Protein AF-A0A4V2ZFV1-F1 (afdb_monomer_lite)

Foldseek 3Di:
DPDVVVVVVCVVVVVVVVVVVVVVVVVVVVVVLVVLVVLVVVVVVDDPVPDDQVVVQVSVCVNLVDGDGSLRLVLLVPFPCSPLLSVLCSLQVQQWDQDPVVSAIAGPPVPNDVVVLVVLLVVLVVQLVVLQVQLCVLVVCVVVQCVPPNPVSVVVNVVRNVVSVVSSVVSVSVSVSSVSSVVRVVSVVVVCVVCVVPDDDDPPPDDDD

Sequence (209 aa):
MVNPFIKSLVAAIVPIFIGWVFQKSSKLHLTKEKDKLELLSSFLAWPFERRHNALIEETFKNYFGFRFKCSEILYILKLQNPMYVFSLLKSSHRYLSYSENVGKFELSKELIDKDKFRRLSKLNLLRYWISAFISLMPVMYSPKLIGEHGISAIVTILVWSVFGLWLAMSFLWENYKMEDAKKVIEQQEFLANKSGGHRSLNTNCSSHF

Secondary structure (DSSP, 8-state):
---HHHHHHHHHHHHHHHHHHHHHHHHHHHHHHHHHHHHHHHHHTS-GGGS-HHHHHHHHHHHHSS---HHHHHHHHTSS-HHHHHHHHHHHTTTEEEETTTTEEEE-GGG--HHHHHHHHHHHHHHHHH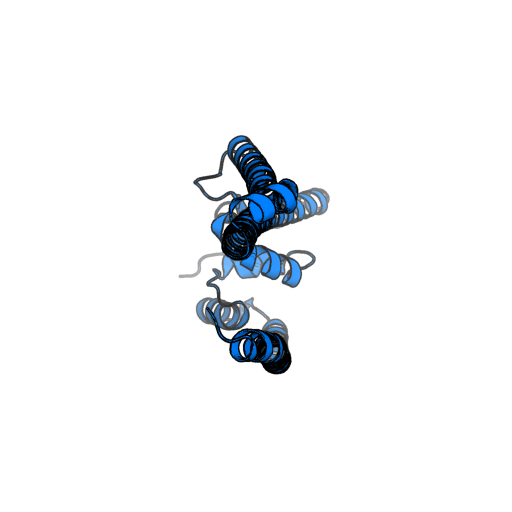HHHHHHHHHHTHHHHHHHHTHHHHHHHHHHHHHHHHHHHHHHHHHHHHHHHHHHHHHHHHHHHHHHTS-----------

Radius of gyration: 24.8 Å; chains: 1; bounding box: 58×34×71 Å

Structure (mmCIF, N/CA/C/O backbone):
data_AF-A0A4V2ZFV1-F1
#
_entry.id   AF-A0A4V2ZFV1-F1
#
loop_
_atom_site.group_PDB
_atom_site.id
_atom_site.type_symbol
_atom_site.label_atom_id
_atom_site.label_alt_id
_atom_site.label_comp_id
_atom_site.label_asym_id
_atom_site.label_entity_id
_atom_site.label_seq_id
_atom_site.pdbx_PDB_ins_code
_atom_site.Cartn_x
_atom_site.Cartn_y
_atom_site.Cartn_z
_atom_site.occupancy
_atom_site.B_iso_or_equiv
_atom_site.auth_seq_id
_atom_site.auth_comp_id
_atom_site.auth_asym_id
_atom_site.auth_atom_id
_atom_site.pdbx_PDB_model_num
ATOM 1 N N . MET A 1 1 ? 19.698 -12.161 -35.971 1.00 50.03 1 MET A N 1
ATOM 2 C CA . MET A 1 1 ? 18.724 -11.266 -36.635 1.00 50.03 1 MET A CA 1
ATOM 3 C C . MET A 1 1 ? 17.323 -11.692 -36.222 1.00 50.03 1 MET A C 1
ATOM 5 O O . MET A 1 1 ? 16.921 -12.793 -36.561 1.00 50.03 1 MET A O 1
ATOM 9 N N . VAL A 1 2 ? 16.611 -10.887 -35.430 1.00 48.84 2 VAL A N 1
ATOM 10 C CA . VAL A 1 2 ? 15.209 -11.181 -35.075 1.00 48.84 2 VAL A CA 1
ATOM 11 C C . VAL A 1 2 ? 14.324 -10.640 -36.191 1.00 48.84 2 VAL A C 1
ATOM 13 O O . VAL A 1 2 ? 14.426 -9.457 -36.519 1.00 48.84 2 VAL A O 1
ATOM 16 N N . ASN A 1 3 ? 13.501 -11.510 -36.777 1.00 69.62 3 ASN A N 1
ATOM 17 C CA . ASN A 1 3 ? 12.671 -11.211 -37.942 1.00 69.62 3 ASN A CA 1
ATOM 18 C C . ASN A 1 3 ? 11.811 -9.950 -37.694 1.00 69.62 3 ASN A C 1
ATOM 20 O O . ASN A 1 3 ? 11.133 -9.887 -36.662 1.00 69.62 3 ASN A O 1
ATOM 24 N N . PRO A 1 4 ? 11.796 -8.950 -38.599 1.00 71.69 4 PRO A N 1
ATOM 25 C CA . PRO A 1 4 ? 11.034 -7.706 -38.417 1.00 71.69 4 PRO A CA 1
ATOM 26 C C . PRO A 1 4 ? 9.531 -7.958 -38.230 1.00 71.69 4 PRO A C 1
ATOM 28 O O . PRO A 1 4 ? 8.858 -7.219 -37.514 1.00 71.69 4 PRO A O 1
ATOM 31 N N . PHE A 1 5 ? 9.037 -9.072 -38.774 1.00 69.12 5 PHE A N 1
ATOM 32 C CA . PHE A 1 5 ? 7.675 -9.558 -38.578 1.00 69.12 5 PHE A CA 1
ATOM 33 C C . PHE A 1 5 ? 7.334 -9.836 -37.107 1.00 69.12 5 PHE A C 1
ATOM 35 O O . PHE A 1 5 ? 6.264 -9.460 -36.643 1.00 69.12 5 PHE A O 1
ATOM 42 N N . ILE A 1 6 ? 8.261 -10.422 -36.339 1.00 70.38 6 ILE A N 1
ATOM 43 C CA . ILE A 1 6 ? 8.040 -10.752 -34.921 1.00 70.38 6 ILE A CA 1
ATOM 44 C C . ILE A 1 6 ? 7.930 -9.467 -34.090 1.00 70.38 6 ILE A C 1
ATOM 46 O O . ILE A 1 6 ? 7.101 -9.380 -33.190 1.00 70.38 6 ILE A O 1
ATOM 50 N N . LYS A 1 7 ? 8.707 -8.428 -34.429 1.00 61.12 7 LYS A N 1
ATOM 51 C CA . LYS A 1 7 ? 8.648 -7.125 -33.746 1.00 61.12 7 LYS A CA 1
ATOM 52 C C . LYS A 1 7 ? 7.311 -6.415 -33.974 1.00 61.12 7 LYS A C 1
ATOM 54 O O . LYS A 1 7 ? 6.745 -5.873 -33.031 1.00 61.12 7 LYS A O 1
ATOM 59 N N . SER A 1 8 ? 6.800 -6.452 -35.205 1.00 74.31 8 SER A N 1
ATOM 60 C CA . SER A 1 8 ? 5.503 -5.861 -35.554 1.00 74.31 8 SER A CA 1
ATOM 61 C C . SER A 1 8 ? 4.336 -6.625 -34.915 1.00 74.31 8 SER A C 1
ATOM 63 O O . SER A 1 8 ? 3.422 -6.011 -34.367 1.00 74.31 8 SER A O 1
ATOM 65 N N . LEU A 1 9 ? 4.415 -7.960 -34.878 1.00 73.25 9 LEU A N 1
ATOM 66 C CA . LEU A 1 9 ? 3.391 -8.809 -34.270 1.00 73.25 9 LEU A CA 1
ATOM 67 C C . LEU A 1 9 ? 3.302 -8.601 -32.747 1.00 73.25 9 LEU A C 1
ATOM 69 O O . LEU A 1 9 ? 2.211 -8.443 -32.205 1.00 73.25 9 LEU A O 1
ATOM 73 N N . VAL A 1 10 ? 4.445 -8.520 -32.056 1.00 69.56 10 VAL A N 1
ATOM 74 C CA . VAL A 1 10 ? 4.491 -8.245 -30.608 1.00 69.56 10 VAL A CA 1
ATOM 75 C C . VAL A 1 10 ? 3.967 -6.838 -30.292 1.00 69.56 10 VAL A C 1
ATOM 77 O O . VAL A 1 10 ? 3.208 -6.674 -29.338 1.00 69.56 10 VAL A O 1
ATOM 80 N N . ALA A 1 11 ? 4.296 -5.836 -31.115 1.00 72.25 11 ALA A N 1
ATOM 81 C CA . ALA A 1 11 ? 3.806 -4.467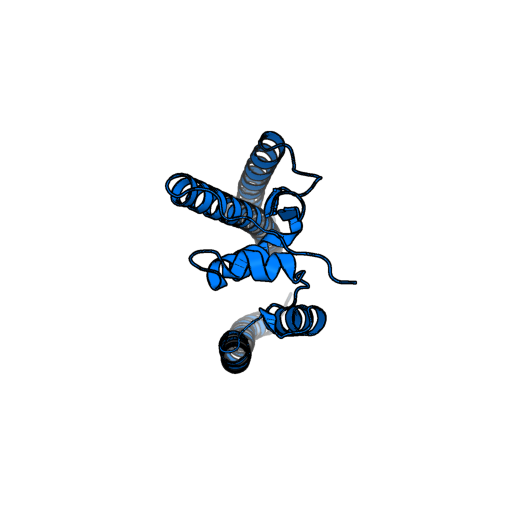 -30.940 1.00 72.25 11 ALA A CA 1
ATOM 82 C C . ALA A 1 11 ? 2.280 -4.338 -31.110 1.00 72.25 11 ALA A C 1
ATOM 84 O O . ALA A 1 11 ? 1.670 -3.494 -30.460 1.00 72.25 11 ALA A O 1
ATOM 85 N N . ALA A 1 12 ? 1.657 -5.182 -31.939 1.00 71.75 12 ALA A N 1
ATOM 86 C CA . ALA A 1 12 ? 0.209 -5.185 -32.142 1.00 71.75 12 ALA A CA 1
ATOM 87 C C . ALA A 1 12 ? -0.556 -5.995 -31.079 1.00 71.75 12 ALA A C 1
ATOM 89 O O . ALA A 1 12 ? -1.656 -5.613 -30.683 1.00 71.75 12 ALA A O 1
ATOM 90 N N . ILE A 1 13 ? 0.014 -7.101 -30.590 1.00 74.56 13 ILE A N 1
ATOM 91 C CA . ILE A 1 13 ? -0.682 -8.017 -29.671 1.00 74.56 13 ILE A CA 1
ATOM 92 C C . ILE A 1 13 ? -0.699 -7.485 -28.232 1.00 74.56 13 ILE A C 1
ATOM 94 O O . ILE A 1 13 ? -1.709 -7.620 -27.539 1.00 74.56 13 ILE A O 1
ATOM 98 N N . VAL A 1 14 ? 0.384 -6.849 -27.774 1.00 73.44 14 VAL A N 1
ATOM 99 C CA . VAL A 1 14 ? 0.510 -6.380 -26.382 1.00 73.44 14 VAL A CA 1
ATOM 100 C C . VAL A 1 14 ? -0.568 -5.347 -25.990 1.00 73.44 14 VAL A C 1
ATOM 102 O O . VAL A 1 14 ? -1.202 -5.547 -24.952 1.00 73.44 14 VAL A O 1
ATOM 105 N N . PRO A 1 15 ? -0.874 -4.300 -26.786 1.00 74.38 15 PRO A N 1
ATOM 106 C CA . PRO A 1 15 ? -1.922 -3.331 -26.448 1.00 74.38 15 PRO A CA 1
ATOM 107 C C . PRO A 1 15 ? -3.322 -3.953 -26.392 1.00 74.38 15 PRO A C 1
ATOM 109 O O . PRO A 1 15 ? -4.118 -3.609 -25.519 1.00 74.38 15 PRO A O 1
ATOM 112 N N . ILE A 1 16 ? -3.614 -4.896 -27.295 1.00 75.38 16 ILE A N 1
ATOM 113 C CA . ILE A 1 16 ? -4.911 -5.583 -27.368 1.00 75.38 16 ILE A CA 1
ATOM 114 C C . ILE A 1 16 ? -5.103 -6.471 -26.134 1.00 75.38 16 ILE A C 1
ATOM 116 O O . ILE A 1 16 ? -6.168 -6.454 -25.516 1.00 75.38 16 ILE A O 1
ATOM 120 N N . PHE A 1 17 ? -4.060 -7.201 -25.731 1.00 74.75 17 PHE A N 1
ATOM 121 C CA . PHE A 1 17 ? -4.112 -8.068 -24.557 1.00 74.75 17 PHE A CA 1
ATOM 122 C C . PHE A 1 17 ? -4.249 -7.262 -23.259 1.00 74.75 17 PHE A C 1
ATOM 124 O O . PHE A 1 17 ? -5.066 -7.602 -22.404 1.00 74.75 17 PHE A O 1
ATOM 131 N N . ILE A 1 18 ? -3.515 -6.149 -23.141 1.00 70.00 18 ILE A N 1
ATOM 132 C CA . ILE A 1 18 ? -3.643 -5.206 -22.023 1.00 70.00 18 ILE A CA 1
ATOM 133 C C . ILE A 1 18 ? -5.078 -4.662 -21.971 1.00 70.00 18 ILE A C 1
ATOM 135 O O . ILE A 1 18 ? -5.743 -4.799 -20.945 1.00 70.00 18 ILE A O 1
ATOM 139 N N . GLY A 1 19 ? -5.606 -4.132 -23.079 1.00 71.50 19 GLY A N 1
ATOM 140 C CA . GLY A 1 19 ? -6.972 -3.603 -23.141 1.00 71.50 19 GLY A CA 1
ATOM 141 C C . GLY A 1 19 ? -8.032 -4.628 -22.726 1.00 71.50 19 GLY A C 1
ATOM 142 O O . GLY A 1 19 ? -8.919 -4.317 -21.930 1.00 71.50 19 GLY A O 1
ATOM 143 N N . TRP A 1 20 ? -7.902 -5.876 -23.182 1.00 72.88 20 TRP A N 1
ATOM 144 C CA . TRP A 1 20 ? -8.850 -6.945 -22.865 1.00 72.88 20 TRP A CA 1
ATOM 145 C C . TRP A 1 20 ? -8.812 -7.363 -21.386 1.00 72.88 20 TRP A C 1
ATOM 147 O O . TRP A 1 20 ? -9.864 -7.533 -20.760 1.00 72.88 20 TRP A O 1
ATOM 157 N N . VAL A 1 21 ? -7.616 -7.461 -20.792 1.00 68.94 21 VAL A N 1
ATOM 158 C CA . VAL A 1 21 ? -7.443 -7.769 -19.362 1.00 68.94 21 VAL A CA 1
ATOM 159 C C . VAL A 1 21 ? -8.027 -6.655 -18.488 1.00 68.94 21 VAL A C 1
ATOM 161 O O . VAL A 1 21 ? -8.781 -6.941 -17.552 1.00 68.94 21 VAL A O 1
ATOM 164 N N . PHE A 1 22 ? -7.758 -5.388 -18.814 1.00 66.19 22 PHE A N 1
ATOM 165 C CA . PHE A 1 2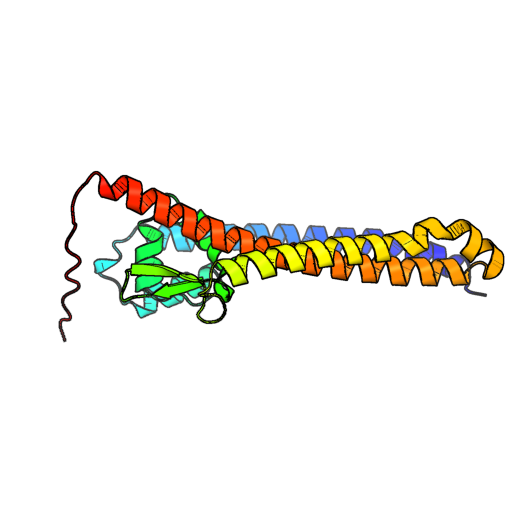2 ? -8.285 -4.247 -18.057 1.00 66.19 22 PHE A CA 1
ATOM 166 C C . PHE A 1 22 ? -9.814 -4.127 -18.163 1.00 66.19 22 PHE A C 1
ATOM 168 O O . PHE A 1 22 ? -10.486 -3.871 -17.161 1.00 66.19 22 PHE A O 1
ATOM 175 N N . GLN A 1 23 ? -10.389 -4.372 -19.343 1.00 67.12 23 GLN A N 1
ATOM 176 C CA . GLN A 1 23 ? -11.828 -4.222 -19.574 1.00 67.12 23 GLN A CA 1
ATOM 177 C C . GLN A 1 23 ? -12.665 -5.350 -18.949 1.00 67.12 23 GLN A C 1
ATOM 179 O O . GLN A 1 23 ? -13.778 -5.108 -18.477 1.00 67.12 23 GLN A O 1
ATOM 184 N N . LYS A 1 24 ? -12.146 -6.585 -18.915 1.00 61.22 24 LYS A N 1
ATOM 185 C CA . LYS A 1 24 ? -12.830 -7.721 -18.274 1.00 61.22 24 LYS A CA 1
ATOM 186 C C . LYS A 1 24 ? -12.741 -7.656 -16.747 1.00 61.22 24 LYS A C 1
ATOM 188 O O . LYS A 1 24 ? -13.709 -7.997 -16.068 1.00 61.22 24 LYS A O 1
ATOM 193 N N . SER A 1 25 ? -11.617 -7.177 -16.213 1.00 52.31 25 SER A N 1
ATOM 194 C CA . SER A 1 25 ? -11.417 -7.013 -14.769 1.00 52.31 25 SER A CA 1
ATOM 195 C C . SER A 1 25 ? -12.354 -5.955 -14.168 1.00 52.31 25 SER A C 1
ATOM 197 O O . SER A 1 25 ? -12.964 -6.189 -13.125 1.00 52.31 25 SER A O 1
ATOM 199 N N . SER A 1 26 ? -12.561 -4.825 -14.858 1.00 57.06 26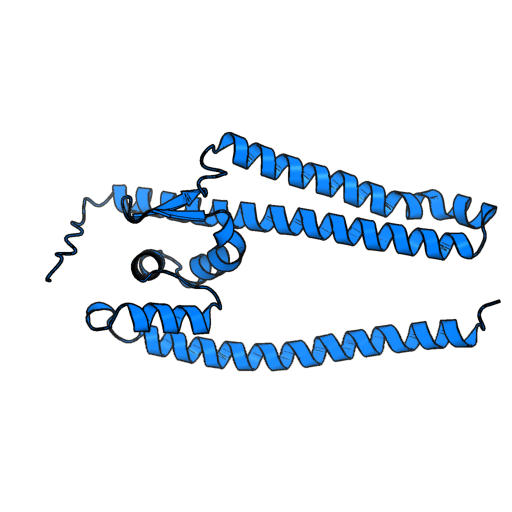 SER A N 1
ATOM 200 C CA . SER A 1 26 ? -13.365 -3.713 -14.328 1.00 57.06 26 SER A CA 1
ATOM 201 C C . SER A 1 26 ? -14.851 -4.051 -14.165 1.00 57.06 26 SER A C 1
ATOM 203 O O . SER A 1 26 ? -15.441 -3.748 -13.127 1.00 57.06 26 SER A O 1
ATOM 205 N N . LYS A 1 27 ? -15.460 -4.736 -15.144 1.00 56.91 27 LYS A N 1
ATOM 206 C CA . LYS A 1 27 ? -16.888 -5.101 -15.093 1.00 56.91 27 LYS A CA 1
ATOM 207 C C . LYS A 1 27 ? -17.198 -6.116 -13.992 1.00 56.91 27 LYS A C 1
ATOM 209 O O . LYS A 1 27 ? -18.195 -5.957 -13.299 1.00 56.91 27 LYS A O 1
ATOM 214 N N . LEU A 1 28 ? -16.334 -7.117 -13.801 1.00 59.16 28 LEU A N 1
ATOM 215 C CA . LEU A 1 28 ? -16.481 -8.127 -12.743 1.00 59.16 28 LEU A CA 1
ATOM 216 C C . LEU A 1 28 ? -16.271 -7.551 -11.335 1.00 59.16 28 LEU A C 1
ATOM 218 O O . LEU A 1 28 ? -16.875 -8.041 -10.380 1.00 59.16 28 LEU A O 1
ATOM 222 N N . HIS A 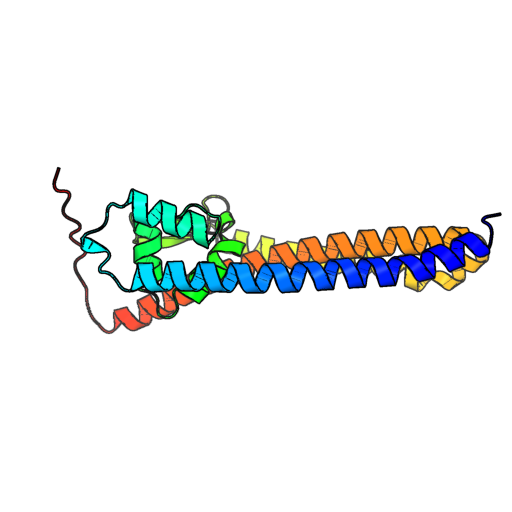1 29 ? -15.422 -6.529 -11.197 1.00 58.16 29 HIS A N 1
ATOM 223 C CA . HIS A 1 29 ? -15.190 -5.865 -9.915 1.00 58.16 29 HIS A CA 1
ATOM 224 C C . HIS A 1 29 ? -16.418 -5.061 -9.469 1.00 58.16 29 HIS A C 1
ATOM 226 O O . HIS A 1 29 ? -16.853 -5.195 -8.329 1.00 58.16 29 HIS A O 1
ATOM 232 N N . LEU A 1 30 ? -17.024 -4.302 -10.390 1.00 60.59 30 LEU A N 1
ATOM 233 C CA . LEU A 1 30 ? -18.175 -3.434 -10.118 1.00 60.59 30 LEU A CA 1
ATOM 234 C C . LEU A 1 30 ? -19.413 -4.191 -9.620 1.00 60.59 30 LEU A C 1
ATOM 236 O O . LEU A 1 30 ? -20.091 -3.710 -8.716 1.00 60.59 30 LEU A O 1
ATOM 240 N N . THR A 1 31 ? -19.724 -5.360 -10.186 1.00 62.97 31 THR A N 1
ATOM 241 C CA . THR A 1 31 ? -20.890 -6.151 -9.751 1.00 62.97 31 THR A CA 1
ATOM 242 C C . THR A 1 31 ? -20.666 -6.732 -8.357 1.00 62.97 31 THR A C 1
ATOM 244 O O . THR A 1 31 ? -21.504 -6.564 -7.479 1.00 62.97 31 THR A O 1
ATOM 247 N N . LYS A 1 32 ? -19.480 -7.306 -8.108 1.00 66.81 32 LYS A N 1
ATOM 248 C CA . LYS A 1 32 ? -19.124 -7.864 -6.794 1.00 66.81 32 LYS A CA 1
ATOM 249 C C . LYS A 1 32 ? -19.079 -6.813 -5.687 1.00 66.81 32 LYS A C 1
ATOM 251 O O . LYS A 1 32 ? -19.349 -7.141 -4.537 1.00 66.81 32 LYS A O 1
ATOM 256 N N . GLU A 1 33 ? -18.691 -5.579 -5.997 1.00 66.38 33 GLU A N 1
ATOM 257 C CA . GLU A 1 33 ? -18.660 -4.496 -5.010 1.00 66.38 33 GLU A CA 1
ATOM 258 C C . GLU A 1 33 ? -20.061 -4.042 -4.601 1.00 66.38 33 GLU A C 1
ATOM 260 O O . GLU A 1 33 ? -20.294 -3.792 -3.419 1.00 66.38 33 GLU A O 1
ATOM 265 N N . LYS A 1 34 ? -21.003 -3.992 -5.552 1.00 67.69 34 LYS A N 1
ATOM 266 C CA . LYS A 1 34 ? -22.402 -3.641 -5.277 1.00 67.69 34 LYS A CA 1
ATOM 267 C C . LYS A 1 34 ? -23.079 -4.670 -4.373 1.00 67.69 34 LYS A C 1
ATOM 269 O O . LYS A 1 34 ? -23.616 -4.280 -3.340 1.00 67.69 34 LYS A O 1
ATOM 274 N N . ASP A 1 35 ? -22.951 -5.957 -4.695 1.00 71.06 35 ASP A N 1
ATOM 275 C CA . ASP A 1 35 ? -23.547 -7.046 -3.903 1.00 71.06 35 ASP A CA 1
ATOM 276 C C . ASP A 1 35 ? -22.992 -7.070 -2.472 1.00 71.06 35 ASP A C 1
ATOM 278 O O . ASP A 1 35 ? -23.709 -7.270 -1.491 1.00 71.06 35 ASP A O 1
ATOM 282 N N . LYS A 1 36 ? -21.686 -6.811 -2.331 1.00 72.56 36 LYS A N 1
ATOM 283 C CA . LYS A 1 36 ? -21.047 -6.688 -1.021 1.00 72.56 36 LYS A CA 1
ATOM 284 C C . LYS A 1 36 ? -21.620 -5.517 -0.229 1.00 72.56 36 LYS A C 1
ATOM 286 O O . LYS A 1 36 ? -21.856 -5.665 0.970 1.00 72.56 36 LYS A O 1
ATOM 291 N N . LEU A 1 37 ? -21.792 -4.355 -0.861 1.00 73.81 37 LEU A N 1
ATOM 292 C CA . LEU A 1 37 ? -22.251 -3.132 -0.196 1.00 73.81 37 LEU A CA 1
ATOM 293 C C . LEU A 1 37 ? -23.687 -3.271 0.307 1.00 73.81 37 LEU A C 1
ATOM 295 O O . LEU A 1 37 ? -23.981 -2.819 1.410 1.00 73.81 37 LEU A O 1
ATOM 299 N N . GLU A 1 38 ? -24.541 -3.954 -0.450 1.00 74.94 38 GLU A N 1
ATOM 300 C CA . GLU A 1 38 ? -25.908 -4.290 -0.046 1.00 74.94 38 GLU A CA 1
ATOM 301 C C . GLU A 1 38 ? -25.946 -5.261 1.148 1.00 74.94 38 GLU A C 1
ATOM 303 O O . GLU A 1 38 ? -26.729 -5.093 2.086 1.00 74.94 38 GLU A O 1
ATOM 308 N N . LEU A 1 39 ? -25.035 -6.238 1.184 1.00 76.31 39 LEU A N 1
ATOM 309 C CA . LEU A 1 39 ? -24.891 -7.147 2.323 1.00 76.31 39 LEU A CA 1
ATOM 310 C C . LEU A 1 39 ? -24.424 -6.400 3.581 1.00 76.31 39 LEU A C 1
ATOM 312 O O . LEU A 1 39 ? -24.964 -6.602 4.665 1.00 76.31 39 LEU A O 1
ATOM 316 N N . LEU A 1 40 ? -23.456 -5.490 3.455 1.00 78.12 40 LEU A N 1
ATOM 317 C CA . LEU A 1 40 ? -22.978 -4.713 4.599 1.00 78.12 40 LEU A CA 1
ATOM 318 C C . LEU A 1 40 ? -24.012 -3.684 5.076 1.00 78.12 40 LEU A C 1
ATOM 320 O O . LEU A 1 40 ? -24.156 -3.493 6.281 1.00 78.12 40 LEU A O 1
ATOM 324 N N . SER A 1 41 ? -24.747 -3.036 4.169 1.00 75.94 41 SER A N 1
ATOM 325 C CA . SER A 1 41 ? -25.784 -2.064 4.534 1.00 75.94 41 SER A CA 1
ATOM 326 C C . SER A 1 41 ? -26.969 -2.734 5.232 1.00 75.94 41 SER A C 1
ATOM 328 O O . SER A 1 41 ? -27.400 -2.263 6.284 1.00 75.94 41 SER A O 1
ATOM 330 N N . SER A 1 42 ? -27.434 -3.877 4.721 1.00 76.75 42 SER A N 1
ATOM 331 C CA . SER A 1 42 ? -28.460 -4.696 5.380 1.00 76.75 42 SER A CA 1
ATOM 332 C C . SER A 1 42 ? -27.977 -5.241 6.726 1.00 76.75 42 SER A C 1
ATOM 334 O O . SER A 1 42 ? -28.742 -5.279 7.693 1.00 76.75 42 SER A O 1
ATOM 336 N N . PHE A 1 43 ? -26.689 -5.582 6.841 1.00 78.38 43 PHE A N 1
ATOM 337 C CA . PHE A 1 43 ? -26.087 -5.965 8.111 1.00 78.38 43 PHE A CA 1
ATOM 338 C C . PHE A 1 43 ? -26.073 -4.802 9.112 1.00 78.38 43 PHE A C 1
ATOM 340 O O . PHE A 1 43 ? -26.467 -4.995 10.258 1.00 78.38 43 PHE A O 1
ATOM 347 N N . LEU A 1 44 ? -25.668 -3.601 8.699 1.00 77.06 44 LEU A N 1
ATOM 348 C CA . LEU A 1 44 ? -25.600 -2.404 9.547 1.00 77.06 44 LEU A CA 1
ATOM 349 C C . LEU A 1 44 ? -26.978 -1.875 9.978 1.00 77.06 44 LEU A C 1
ATOM 351 O O . LEU A 1 44 ? -27.064 -1.189 10.993 1.00 77.06 44 LEU A O 1
ATOM 355 N N . ALA A 1 45 ? -28.046 -2.189 9.239 1.00 76.94 45 ALA A N 1
ATOM 356 C CA . ALA A 1 45 ? -29.405 -1.722 9.527 1.00 76.94 45 ALA A CA 1
ATOM 357 C C . ALA A 1 45 ? -30.023 -2.324 10.805 1.00 76.94 45 ALA A C 1
ATOM 359 O O . ALA A 1 45 ? -31.047 -1.842 11.286 1.00 76.94 45 ALA A O 1
ATOM 360 N N . TRP A 1 46 ? -29.430 -3.383 11.354 1.00 74.06 46 TRP A N 1
ATOM 361 C CA . TRP A 1 46 ? -29.919 -4.068 12.551 1.00 74.06 46 TRP A CA 1
ATOM 362 C C . TRP A 1 46 ? -29.010 -3.784 13.756 1.00 74.06 46 TRP A C 1
ATOM 364 O O . TRP A 1 46 ? -27.789 -3.719 13.600 1.00 74.06 46 TRP A O 1
ATOM 374 N N . PRO A 1 47 ? -29.569 -3.693 14.976 1.00 74.19 47 PRO A N 1
ATOM 375 C CA . PRO A 1 47 ? -28.797 -3.381 16.174 1.00 74.19 47 PRO A CA 1
ATOM 376 C C . PRO A 1 47 ? -27.750 -4.464 16.485 1.00 74.19 47 PRO A C 1
ATOM 378 O O . PRO A 1 47 ? -28.066 -5.650 16.611 1.00 74.19 47 PRO A O 1
ATOM 381 N N . PHE A 1 48 ? -26.495 -4.034 16.646 1.00 71.50 48 PHE A N 1
ATOM 382 C CA . PHE A 1 48 ? -25.334 -4.893 16.921 1.00 71.50 48 PHE A CA 1
ATOM 383 C C . PHE A 1 48 ? -25.380 -5.569 18.296 1.00 71.50 48 PHE A C 1
ATOM 385 O O . PHE A 1 48 ? -24.833 -6.653 18.463 1.00 71.50 48 PHE A O 1
ATOM 392 N N . GLU A 1 49 ? -26.073 -4.962 19.259 1.00 68.50 49 GLU A N 1
ATOM 393 C CA . GLU A 1 49 ? -26.149 -5.389 20.666 1.00 68.50 49 GLU A CA 1
ATOM 394 C C . GLU A 1 49 ? -26.774 -6.777 20.859 1.00 68.50 49 GLU A C 1
ATOM 396 O O . GLU A 1 49 ? -26.564 -7.417 21.883 1.00 68.50 49 GLU A O 1
ATOM 401 N N . ARG A 1 50 ? -27.537 -7.262 19.873 1.00 71.44 50 ARG A N 1
ATOM 402 C CA . ARG A 1 50 ? -28.216 -8.566 19.924 1.00 71.44 50 ARG A CA 1
ATOM 403 C C . ARG A 1 50 ? -27.505 -9.654 19.121 1.00 71.44 50 ARG A C 1
ATOM 405 O O . ARG A 1 50 ? -28.047 -10.746 18.967 1.00 71.44 50 ARG A O 1
ATOM 412 N N . ARG A 1 51 ? -26.334 -9.362 18.547 1.00 77.56 51 ARG A N 1
ATOM 413 C CA . ARG A 1 51 ? -25.639 -10.267 17.625 1.00 77.56 51 ARG A CA 1
ATOM 414 C C . ARG A 1 51 ? -24.430 -10.911 18.276 1.00 77.56 51 ARG A C 1
ATOM 416 O O . ARG A 1 51 ? -23.692 -10.285 19.024 1.00 77.56 51 ARG A O 1
ATOM 423 N N . HIS A 1 52 ? -24.206 -12.174 17.927 1.00 84.56 52 HIS A N 1
ATOM 424 C CA . HIS A 1 52 ? -23.032 -12.905 18.374 1.00 84.56 52 HIS A CA 1
ATOM 425 C C . HIS A 1 52 ? -21.762 -12.309 17.747 1.00 84.56 52 HIS A C 1
ATOM 427 O O . HIS A 1 52 ? -21.705 -12.122 16.528 1.00 84.56 52 HIS A O 1
ATOM 433 N N . ASN A 1 53 ? -20.730 -12.065 18.561 1.00 84.88 53 ASN A N 1
ATOM 434 C CA . ASN A 1 53 ? -19.472 -11.439 18.130 1.00 84.88 53 ASN A CA 1
ATOM 435 C C . ASN A 1 53 ? -18.856 -12.136 16.906 1.00 84.88 53 ASN A C 1
ATOM 437 O O . ASN A 1 53 ? -18.488 -11.472 15.942 1.00 84.88 53 ASN A O 1
ATOM 441 N N . ALA A 1 54 ? -18.837 -13.473 16.899 1.00 84.94 54 ALA A N 1
ATOM 442 C CA . ALA A 1 54 ? -18.293 -14.257 15.785 1.00 84.94 54 ALA A CA 1
ATOM 443 C C . ALA A 1 54 ? -18.976 -13.964 14.433 1.00 84.94 54 ALA A C 1
ATOM 445 O O . ALA A 1 54 ? -18.312 -13.931 13.401 1.00 84.94 54 ALA A O 1
ATOM 446 N N . LEU A 1 55 ? -20.287 -13.700 14.434 1.00 84.75 55 LEU A N 1
ATOM 447 C CA . LEU A 1 55 ? -21.056 -13.433 13.215 1.00 84.75 55 LEU A CA 1
ATOM 448 C C . LEU A 1 55 ? -20.727 -12.039 12.655 1.00 84.75 55 LEU A C 1
ATOM 450 O O . LEU A 1 55 ? -20.621 -11.857 11.440 1.00 84.75 55 LEU A O 1
ATOM 454 N N . ILE A 1 56 ? -20.498 -11.063 13.540 1.00 84.75 56 ILE A N 1
ATOM 455 C CA . ILE A 1 56 ? -20.018 -9.723 13.172 1.00 84.75 56 ILE A CA 1
ATOM 456 C C . ILE A 1 56 ? -18.630 -9.829 12.534 1.00 84.75 56 ILE A C 1
ATOM 458 O O . ILE A 1 56 ? -18.423 -9.331 11.428 1.00 84.75 56 ILE A O 1
ATOM 462 N N . GLU A 1 57 ? -17.700 -10.530 13.179 1.00 87.69 57 GLU A N 1
ATOM 463 C CA . GLU A 1 57 ? -16.339 -10.709 12.665 1.00 87.69 57 GLU A CA 1
ATOM 464 C C . GLU A 1 57 ? -16.320 -11.427 11.310 1.00 87.69 57 GLU A C 1
ATOM 466 O O . GLU A 1 57 ? -15.614 -11.005 10.393 1.00 87.69 57 GLU A O 1
ATOM 471 N N . GLU A 1 58 ? -17.129 -12.475 11.141 1.00 87.00 58 GLU A N 1
ATOM 472 C CA . GLU A 1 58 ? -17.214 -13.228 9.890 1.00 87.00 58 GLU A CA 1
ATOM 473 C C . GLU A 1 58 ? -17.813 -12.398 8.747 1.00 87.00 58 GLU A C 1
ATOM 475 O O . GLU A 1 58 ? -17.286 -12.404 7.632 1.00 87.00 58 GLU A O 1
ATOM 480 N N . THR A 1 59 ? -18.851 -11.607 9.027 1.00 85.06 59 THR A N 1
ATOM 481 C CA . THR A 1 59 ? -19.472 -10.732 8.022 1.00 85.06 59 THR A CA 1
ATOM 482 C C . THR A 1 59 ? -18.498 -9.655 7.548 1.00 85.06 59 THR A C 1
ATOM 484 O O . THR A 1 59 ? -18.312 -9.457 6.343 1.00 85.06 59 THR A O 1
ATOM 487 N N . PHE A 1 60 ? -17.801 -9.003 8.482 1.00 85.00 60 PHE A N 1
ATOM 488 C CA . PHE A 1 60 ? -16.789 -7.998 8.153 1.00 85.00 60 PHE A CA 1
ATOM 489 C C . PHE A 1 60 ? -15.579 -8.615 7.443 1.00 85.00 60 PHE A C 1
ATOM 491 O O . PHE A 1 60 ? -15.064 -8.027 6.489 1.00 85.00 60 PHE A O 1
ATOM 498 N N . LYS A 1 61 ? -15.171 -9.832 7.819 1.00 86.56 61 LYS A N 1
ATOM 499 C CA . LYS A 1 61 ? -14.130 -10.587 7.114 1.00 86.56 61 LYS A CA 1
ATOM 500 C C . LYS A 1 61 ? -14.523 -10.888 5.670 1.00 86.56 61 LYS A C 1
ATOM 502 O O . LYS A 1 61 ? -13.696 -10.710 4.778 1.00 86.56 61 LYS A O 1
ATOM 507 N N . ASN A 1 62 ? -15.763 -11.301 5.421 1.00 83.38 62 ASN A N 1
ATOM 508 C CA . ASN A 1 62 ? -16.250 -11.594 4.071 1.00 83.38 62 ASN A CA 1
ATOM 509 C C . ASN A 1 62 ? -16.314 -10.331 3.196 1.00 83.38 62 ASN A C 1
ATOM 511 O O . ASN A 1 62 ? -15.978 -10.375 2.007 1.00 83.38 62 ASN A O 1
ATOM 515 N N . TYR A 1 63 ? -16.677 -9.191 3.786 1.00 81.69 63 TYR A N 1
ATOM 516 C CA . TYR A 1 63 ? -16.732 -7.916 3.079 1.00 81.69 63 TYR A CA 1
ATOM 517 C C . TYR A 1 63 ? -15.334 -7.355 2.769 1.00 81.69 63 TYR A C 1
ATOM 519 O O . TYR A 1 63 ? -14.974 -7.177 1.599 1.00 81.69 63 TYR A O 1
ATOM 527 N N . PHE A 1 64 ? -14.524 -7.119 3.808 1.00 80.75 64 PHE A N 1
ATOM 528 C CA . PHE A 1 64 ? -13.230 -6.436 3.703 1.00 80.75 64 PHE A CA 1
ATOM 529 C C . PHE A 1 64 ? -12.079 -7.357 3.276 1.00 80.75 64 PHE A C 1
ATOM 531 O O . PHE A 1 64 ? -11.060 -6.872 2.778 1.00 80.75 64 PHE A O 1
ATOM 538 N N . GLY A 1 65 ? -12.237 -8.675 3.428 1.00 81.56 65 GLY A N 1
ATOM 539 C CA . GLY A 1 65 ? -11.203 -9.673 3.145 1.00 81.56 65 GLY A CA 1
ATOM 540 C C . GLY A 1 65 ? -10.126 -9.776 4.230 1.00 81.56 65 GLY A C 1
ATOM 541 O O . GLY A 1 65 ? -9.103 -10.419 4.006 1.00 81.56 65 GLY A O 1
ATOM 542 N N . PHE A 1 66 ? -10.333 -9.145 5.389 1.00 82.00 66 PHE A N 1
ATOM 543 C CA . PHE A 1 66 ? -9.396 -9.123 6.513 1.00 82.00 66 PHE A CA 1
ATOM 544 C C . PHE A 1 66 ? -10.128 -9.389 7.832 1.00 82.00 66 PHE A C 1
ATOM 546 O O . PHE A 1 66 ? -11.303 -9.058 7.965 1.00 82.00 66 PHE A O 1
ATOM 553 N N . ARG A 1 67 ? -9.450 -10.016 8.799 1.00 84.19 67 ARG A N 1
ATOM 554 C CA . ARG A 1 67 ? -10.038 -10.319 10.110 1.00 84.19 67 ARG A CA 1
ATOM 555 C C . ARG A 1 67 ? -9.948 -9.089 11.008 1.00 84.19 67 ARG A C 1
ATOM 557 O O . ARG A 1 67 ? -8.845 -8.653 11.310 1.00 84.19 67 ARG A O 1
ATOM 564 N N . PHE A 1 68 ? -11.095 -8.593 11.449 1.00 85.06 68 PHE A N 1
ATOM 565 C CA . PHE A 1 68 ? -11.198 -7.582 12.497 1.00 85.06 68 PHE A CA 1
ATOM 566 C C . PHE A 1 68 ? -11.836 -8.210 13.726 1.00 85.06 68 PHE A C 1
ATOM 568 O O . PHE A 1 68 ? -12.704 -9.073 13.585 1.00 85.06 68 PHE A O 1
ATOM 575 N N . LYS A 1 69 ? -11.430 -7.766 14.911 1.00 87.38 69 LYS A N 1
ATOM 576 C CA . LYS A 1 69 ? -12.109 -8.142 16.154 1.00 87.38 69 LYS A CA 1
ATOM 577 C C . LYS A 1 69 ? -13.420 -7.375 16.301 1.00 87.38 69 LYS A C 1
ATOM 579 O O . LYS A 1 69 ? -13.531 -6.236 15.850 1.00 87.38 69 LYS A O 1
ATOM 584 N N . CYS A 1 70 ? -14.394 -7.942 17.006 1.00 85.06 70 CYS A N 1
ATOM 585 C CA . CYS A 1 70 ? -15.665 -7.260 17.265 1.00 85.06 70 CYS A CA 1
ATOM 586 C C . CYS A 1 70 ? -15.463 -5.889 17.947 1.00 85.06 70 CYS A C 1
ATOM 588 O O . CYS A 1 70 ? -16.069 -4.897 17.547 1.00 85.06 70 CYS A O 1
ATOM 590 N N . SER A 1 71 ? -14.539 -5.799 18.909 1.00 84.88 71 SER A N 1
ATOM 591 C CA . SER A 1 71 ? -14.188 -4.547 19.595 1.00 84.88 71 SER A CA 1
ATOM 592 C C . SER A 1 71 ? -13.636 -3.472 18.646 1.00 84.88 71 SER A C 1
ATOM 594 O O . SER A 1 71 ? -14.026 -2.310 18.751 1.00 84.88 71 SER A O 1
ATOM 596 N N . GLU A 1 72 ? -12.793 -3.860 17.685 1.00 86.25 72 GLU A N 1
ATOM 597 C CA . GLU A 1 72 ? -12.268 -2.981 16.631 1.00 86.25 72 GLU A CA 1
ATOM 598 C C . GLU A 1 72 ? -13.385 -2.472 15.723 1.00 86.25 72 GLU A C 1
ATOM 600 O O . GLU A 1 72 ? -13.475 -1.275 15.456 1.00 86.25 72 GLU A O 1
ATOM 605 N N . ILE A 1 73 ? -14.261 -3.374 15.273 1.00 87.50 73 ILE A N 1
ATOM 606 C CA . ILE A 1 73 ? -15.386 -3.052 14.389 1.00 87.50 73 ILE A CA 1
ATOM 607 C C . ILE A 1 73 ? -16.309 -2.044 15.073 1.00 87.50 73 ILE A C 1
ATOM 609 O O . ILE A 1 73 ? -16.617 -1.001 14.499 1.00 87.50 73 ILE A O 1
ATOM 613 N N . LEU A 1 74 ? -16.710 -2.321 16.316 1.00 85.81 74 LEU A N 1
ATOM 614 C CA . LEU A 1 74 ? -17.576 -1.435 17.093 1.00 85.81 74 LEU A CA 1
ATOM 615 C C . LEU A 1 74 ? -16.932 -0.071 17.334 1.00 85.81 74 LEU A C 1
ATOM 617 O O . LEU A 1 74 ? -17.627 0.943 17.317 1.00 85.81 74 LEU A O 1
ATOM 621 N N . TYR A 1 75 ? -15.617 -0.027 17.547 1.00 85.00 75 TYR A N 1
ATOM 622 C CA . TYR A 1 75 ? -14.895 1.230 17.660 1.00 85.00 75 TYR A CA 1
ATOM 623 C C . TYR A 1 75 ? -14.916 2.017 16.343 1.00 85.00 75 TYR A C 1
ATOM 625 O O . TYR A 1 75 ? -15.275 3.192 16.343 1.00 85.00 75 TYR A O 1
ATOM 633 N N . ILE A 1 76 ? -14.600 1.376 15.213 1.00 86.75 76 ILE A N 1
ATOM 634 C CA . ILE A 1 76 ? -14.581 2.027 13.894 1.00 86.75 76 ILE A CA 1
ATOM 635 C C . ILE A 1 76 ? -15.964 2.573 13.532 1.00 86.75 76 ILE A C 1
ATOM 637 O O . ILE A 1 76 ? -16.066 3.689 13.029 1.00 86.75 76 ILE A O 1
ATOM 641 N N . LEU A 1 77 ? -17.029 1.823 13.828 1.00 85.00 77 LEU A N 1
ATOM 642 C CA . LEU A 1 77 ? -18.414 2.235 13.583 1.00 85.00 77 LEU A CA 1
ATOM 643 C C . LEU A 1 77 ? -18.825 3.495 14.358 1.00 85.00 77 LEU A C 1
ATOM 645 O O . LEU A 1 77 ? -19.744 4.187 13.928 1.00 85.00 77 LEU A O 1
ATOM 649 N N . LYS A 1 78 ? -18.140 3.822 15.460 1.00 82.12 78 LYS A N 1
ATOM 650 C CA . LYS A 1 78 ? -18.361 5.061 16.227 1.00 82.12 78 LYS A CA 1
ATOM 651 C C . LYS A 1 78 ? -17.641 6.276 15.633 1.00 82.12 78 LYS A C 1
ATOM 653 O O . LYS A 1 78 ? -17.884 7.398 16.075 1.00 82.12 78 LYS A O 1
ATOM 658 N N . LEU A 1 79 ? -16.739 6.083 14.670 1.00 81.19 79 LEU A N 1
ATOM 659 C CA . LEU A 1 79 ? -16.009 7.174 14.027 1.00 81.19 79 LEU A CA 1
ATOM 660 C C . LEU A 1 79 ? -16.907 7.898 13.013 1.00 81.19 79 LEU A C 1
ATOM 662 O O . LEU A 1 79 ? -17.848 7.330 12.469 1.00 81.19 79 LEU A O 1
ATOM 666 N N . GLN A 1 80 ? -16.588 9.161 12.714 1.00 76.75 80 GLN A N 1
ATOM 667 C CA . GLN A 1 80 ? -17.410 10.012 11.841 1.00 76.75 80 GLN A CA 1
ATOM 668 C C . GLN A 1 80 ? -17.565 9.469 10.408 1.00 76.75 80 GLN A C 1
ATOM 670 O O . GLN A 1 80 ? -18.558 9.760 9.746 1.00 76.75 80 GLN A O 1
ATOM 675 N N . ASN A 1 81 ? -16.592 8.695 9.918 1.00 81.06 81 ASN A N 1
ATOM 676 C CA . ASN A 1 81 ? -16.648 8.064 8.602 1.00 81.06 81 ASN A CA 1
ATOM 677 C C . ASN A 1 81 ? -16.089 6.630 8.670 1.00 81.06 81 ASN A C 1
ATOM 679 O O . ASN A 1 81 ? -14.916 6.406 8.355 1.00 81.06 81 ASN A O 1
ATOM 683 N N . PRO A 1 82 ? -16.904 5.649 9.100 1.00 82.38 82 PRO A N 1
ATOM 684 C CA . PRO A 1 82 ? -16.429 4.295 9.364 1.00 82.38 82 PRO A CA 1
ATOM 685 C C . PRO A 1 82 ? -15.930 3.610 8.092 1.00 82.38 82 PRO A C 1
ATOM 687 O O . PRO A 1 82 ? -14.902 2.942 8.112 1.00 82.38 82 PRO A O 1
ATOM 690 N N . MET A 1 83 ? -16.607 3.826 6.961 1.00 82.81 83 MET A N 1
ATOM 691 C CA . MET A 1 83 ? -16.227 3.240 5.672 1.00 82.81 83 MET A CA 1
ATOM 692 C C . MET A 1 83 ? -14.866 3.740 5.193 1.00 82.81 83 MET A C 1
ATOM 694 O O . MET A 1 83 ? -14.045 2.947 4.730 1.00 82.81 83 MET A O 1
ATOM 698 N N . TYR A 1 84 ? -14.595 5.036 5.357 1.00 82.75 84 TYR A N 1
ATOM 699 C CA . TYR A 1 84 ? -13.280 5.594 5.065 1.00 82.75 84 TYR A CA 1
ATOM 700 C C . TYR A 1 84 ? -12.200 4.976 5.962 1.00 82.75 84 TYR A C 1
ATOM 702 O O . TYR A 1 84 ? -11.168 4.535 5.461 1.00 82.75 84 TYR A O 1
ATOM 710 N N . VAL A 1 85 ? -12.458 4.836 7.263 1.00 84.56 85 VAL A N 1
ATOM 711 C CA . VAL A 1 85 ? -11.496 4.232 8.197 1.00 84.56 85 VAL A CA 1
ATOM 712 C C . VAL A 1 85 ? -11.247 2.756 7.881 1.00 84.56 85 VAL A C 1
ATOM 714 O O . VAL A 1 85 ? -10.095 2.330 7.862 1.00 84.56 85 VAL A O 1
ATOM 717 N N . PHE A 1 86 ? -12.282 1.978 7.551 1.00 85.25 86 PHE A N 1
ATOM 718 C CA . PHE A 1 86 ? -12.100 0.598 7.096 1.00 85.25 86 PHE A CA 1
ATOM 719 C C . PHE A 1 86 ? -11.266 0.519 5.810 1.00 85.25 86 PHE A C 1
ATOM 721 O O . PHE A 1 86 ? -10.438 -0.386 5.669 1.00 85.25 86 PHE A O 1
ATOM 728 N N . SER A 1 87 ? -11.446 1.466 4.882 1.00 83.94 87 SER A N 1
ATOM 729 C CA . SER A 1 87 ? -10.646 1.524 3.654 1.00 83.94 87 SER A CA 1
ATOM 730 C C . SER A 1 87 ? -9.166 1.799 3.941 1.00 83.94 87 SER A C 1
ATOM 732 O O . SER A 1 87 ? -8.309 1.100 3.399 1.00 83.94 87 SER A O 1
ATOM 734 N N . LEU A 1 88 ? -8.868 2.718 4.868 1.00 84.94 88 LEU A N 1
ATOM 735 C CA . LEU A 1 88 ? -7.504 3.006 5.310 1.00 84.94 88 LEU A CA 1
ATOM 736 C C . LEU A 1 88 ? -6.898 1.829 6.077 1.00 84.94 88 LEU A C 1
ATOM 738 O O . LEU A 1 88 ? -5.736 1.489 5.878 1.00 84.94 88 LEU A O 1
ATOM 742 N N . LEU A 1 89 ? -7.661 1.162 6.942 1.00 85.56 89 LEU A N 1
ATOM 743 C CA . LEU A 1 89 ? -7.175 0.005 7.700 1.00 85.56 89 LEU A CA 1
ATOM 744 C C . LEU A 1 89 ? -6.805 -1.162 6.788 1.00 85.56 89 LEU A C 1
ATOM 746 O O . LEU A 1 89 ? -5.828 -1.858 7.051 1.00 85.56 89 LEU A O 1
ATOM 750 N N . LYS A 1 90 ? -7.514 -1.356 5.673 1.00 83.56 90 LYS A N 1
ATOM 751 C CA . LYS A 1 90 ? -7.171 -2.399 4.700 1.00 83.56 90 LYS A CA 1
ATOM 752 C C . LYS A 1 90 ? -5.732 -2.251 4.186 1.00 83.56 90 LYS A C 1
ATOM 754 O O . LYS A 1 90 ? -5.011 -3.251 4.115 1.00 83.56 90 LYS A O 1
ATOM 759 N N . SER A 1 91 ? -5.299 -1.029 3.866 1.00 81.88 91 SER A N 1
ATOM 760 C CA . SER A 1 91 ? -3.933 -0.738 3.406 1.00 81.88 91 SER A CA 1
ATOM 761 C C . SER A 1 91 ? -2.922 -0.658 4.557 1.00 81.88 91 SER A C 1
ATOM 763 O O . SER A 1 91 ? -1.779 -1.092 4.393 1.00 81.88 91 SER A O 1
ATOM 765 N N . SER A 1 92 ? -3.341 -0.169 5.727 1.00 84.25 92 SER A N 1
ATOM 766 C CA . SER A 1 92 ? -2.454 0.188 6.843 1.00 84.25 92 SER A CA 1
ATOM 767 C C . SER A 1 92 ? -2.414 -0.796 8.021 1.00 84.25 92 SER A C 1
ATOM 769 O O . SER A 1 92 ? -1.624 -0.584 8.936 1.00 84.25 92 SER A O 1
ATOM 771 N N . HIS A 1 93 ? -3.169 -1.903 8.011 1.00 83.12 93 HIS A N 1
ATOM 772 C CA . HIS A 1 93 ? -3.254 -2.842 9.149 1.00 83.12 93 HIS A CA 1
ATOM 773 C C . HIS A 1 93 ? -1.902 -3.386 9.642 1.00 83.12 93 HIS A C 1
ATOM 775 O O . HIS A 1 93 ? -1.778 -3.756 10.799 1.00 83.12 93 HIS A O 1
ATOM 781 N N . ARG A 1 94 ? -0.870 -3.455 8.789 1.00 81.75 94 ARG A N 1
ATOM 782 C CA . ARG A 1 94 ? 0.477 -3.893 9.214 1.00 81.75 94 ARG A CA 1
ATOM 783 C C . ARG A 1 94 ? 1.168 -2.879 10.126 1.00 81.75 94 ARG A C 1
ATOM 785 O O . ARG A 1 94 ? 2.0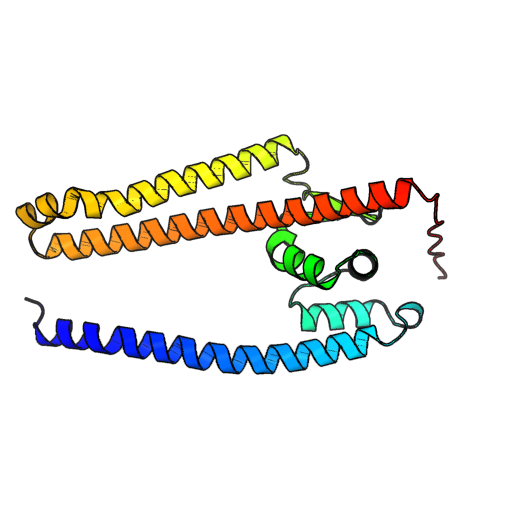60 -3.235 10.888 1.00 81.75 94 ARG A O 1
ATOM 792 N N . TYR A 1 95 ? 0.768 -1.619 10.012 1.00 83.69 95 TYR A N 1
ATOM 793 C CA . TYR A 1 95 ? 1.338 -0.478 10.713 1.00 83.69 95 TYR A CA 1
ATOM 794 C C . TYR A 1 95 ? 0.549 -0.102 11.965 1.00 83.69 95 TYR A C 1
ATOM 796 O O . TYR A 1 95 ? 1.087 0.595 12.824 1.00 83.69 95 TYR A O 1
ATOM 804 N N . LEU A 1 96 ? -0.690 -0.580 12.083 1.00 85.56 96 LEU A N 1
ATOM 805 C CA . LEU A 1 96 ? -1.604 -0.261 13.169 1.00 85.56 96 LEU A CA 1
ATOM 806 C C . LEU A 1 96 ? -1.949 -1.510 13.980 1.00 85.56 96 LEU A C 1
ATOM 808 O O . LEU A 1 96 ? -2.216 -2.571 13.429 1.00 85.56 96 LEU A O 1
ATOM 812 N N . SER A 1 97 ? -1.991 -1.361 15.297 1.00 85.56 97 SER A N 1
ATOM 813 C CA . SER A 1 97 ? -2.507 -2.356 16.229 1.00 85.56 97 SER A CA 1
ATOM 814 C C . SER A 1 97 ? -3.618 -1.717 17.046 1.00 85.56 97 SER A C 1
ATOM 816 O O . SER A 1 97 ? -3.444 -0.628 17.588 1.00 85.56 97 SER A O 1
ATOM 818 N N . TYR A 1 98 ? -4.760 -2.384 17.166 1.00 84.69 98 TYR A N 1
ATOM 819 C CA . TYR A 1 98 ? -5.791 -1.944 18.097 1.00 84.69 98 TYR A CA 1
ATOM 820 C C . TYR A 1 98 ? -5.435 -2.370 19.521 1.00 84.69 98 TYR A C 1
ATOM 822 O O . TYR A 1 98 ? -5.068 -3.523 19.761 1.00 84.69 98 TYR A O 1
ATOM 830 N N . SER A 1 99 ? -5.541 -1.438 20.463 1.00 83.38 99 SER A N 1
ATOM 831 C CA . SER A 1 99 ? -5.348 -1.693 21.886 1.00 83.38 99 SER A CA 1
ATOM 832 C C . SER A 1 99 ? -6.706 -1.699 22.579 1.00 83.38 99 SER A C 1
ATOM 834 O O . SER A 1 99 ? -7.318 -0.647 22.759 1.00 83.38 99 SER A O 1
ATOM 836 N N . GLU A 1 100 ? -7.181 -2.882 22.980 1.00 79.38 100 GLU A N 1
ATOM 837 C CA . GLU A 1 100 ? -8.460 -3.039 23.695 1.00 79.38 100 GLU A CA 1
ATOM 838 C C . GLU A 1 100 ? -8.467 -2.282 25.030 1.00 79.38 100 GLU A C 1
ATOM 840 O O . GLU A 1 100 ? -9.479 -1.692 25.390 1.00 79.38 100 GLU A O 1
ATOM 845 N N . ASN A 1 101 ? -7.316 -2.215 25.709 1.00 78.25 101 ASN A N 1
ATOM 846 C CA . ASN A 1 101 ? -7.162 -1.532 26.997 1.00 78.25 101 ASN A CA 1
ATOM 847 C C . ASN A 1 101 ? -7.400 -0.021 26.905 1.00 78.25 101 ASN A C 1
ATOM 849 O O . ASN A 1 101 ? -7.867 0.594 27.858 1.00 78.25 101 ASN A O 1
ATOM 853 N N . VAL A 1 102 ? -7.027 0.584 25.775 1.00 75.50 102 VAL A N 1
ATOM 854 C CA . VAL A 1 102 ? -7.098 2.039 25.578 1.00 75.50 102 VAL A CA 1
ATOM 855 C C . VAL A 1 102 ? -8.259 2.422 24.654 1.00 75.50 102 VAL A C 1
ATOM 857 O O . VAL A 1 102 ? -8.632 3.589 24.582 1.00 75.50 102 VAL A O 1
ATOM 860 N N . GLY A 1 103 ? -8.845 1.451 23.947 1.00 80.31 103 GLY A N 1
ATOM 861 C CA . GLY A 1 103 ? -9.937 1.674 23.005 1.00 80.31 103 GLY A CA 1
ATOM 862 C C . GLY A 1 103 ? -9.529 2.555 21.824 1.00 80.31 103 GLY A C 1
ATOM 863 O O . GLY A 1 103 ? -10.291 3.432 21.428 1.00 80.31 103 GLY A O 1
ATOM 864 N N . LYS A 1 104 ? -8.311 2.380 21.292 1.00 83.81 104 LYS A N 1
ATOM 865 C CA . LYS A 1 104 ? -7.791 3.156 20.151 1.00 83.81 104 LYS A CA 1
ATOM 866 C C . LYS A 1 104 ? -6.809 2.350 19.299 1.00 83.81 104 LYS A C 1
ATOM 868 O O . LYS A 1 104 ? -6.332 1.291 19.708 1.00 83.81 104 LYS A O 1
ATOM 873 N N . PHE A 1 105 ? -6.501 2.877 18.115 1.00 84.19 105 PHE A N 1
ATOM 874 C CA . PHE A 1 105 ? -5.451 2.347 17.249 1.00 84.19 105 PHE A CA 1
ATOM 875 C C . PHE A 1 105 ? -4.132 2.990 17.665 1.00 84.19 105 PHE A C 1
ATOM 877 O O . PHE A 1 105 ? -4.049 4.187 17.930 1.00 84.19 105 PHE A O 1
ATOM 884 N N . GLU A 1 106 ? -3.099 2.170 17.740 1.00 84.44 106 GLU A N 1
ATOM 885 C CA . GLU A 1 106 ? -1.737 2.573 18.047 1.00 84.44 106 GLU A CA 1
ATOM 886 C C . GLU A 1 106 ? -0.819 2.071 16.935 1.00 84.44 106 GLU A C 1
ATOM 888 O O . GLU A 1 106 ? -1.169 1.159 16.181 1.00 84.44 106 GLU A O 1
ATOM 893 N N . LEU A 1 107 ? 0.368 2.663 16.813 1.00 82.31 107 LEU A N 1
ATOM 894 C CA . LEU A 1 107 ? 1.383 2.105 15.926 1.00 82.31 107 LEU A CA 1
ATOM 895 C C . LEU A 1 107 ? 1.754 0.698 16.411 1.00 82.31 107 LEU A C 1
ATOM 897 O O . LEU A 1 107 ? 1.842 0.445 17.614 1.00 82.31 107 LEU A O 1
ATOM 901 N N . SER A 1 108 ? 1.967 -0.217 15.465 1.00 80.00 108 SER A N 1
ATOM 902 C CA . SER A 1 108 ? 2.397 -1.588 15.759 1.00 80.00 108 SER A CA 1
ATOM 903 C C . SER A 1 108 ? 3.627 -1.599 16.674 1.00 80.00 108 SER A C 1
ATOM 905 O O . SER A 1 108 ? 4.439 -0.673 16.639 1.00 80.00 108 SER A O 1
ATOM 907 N N . LYS A 1 109 ? 3.805 -2.666 17.467 1.00 70.88 109 LYS A N 1
ATOM 908 C CA . LYS A 1 109 ? 4.877 -2.774 18.475 1.00 70.88 109 LYS A CA 1
ATOM 909 C C . LYS A 1 109 ? 6.280 -2.484 17.920 1.00 70.88 109 LYS A C 1
ATOM 911 O O . LYS A 1 109 ? 7.125 -1.925 18.609 1.00 70.88 109 LYS A O 1
ATOM 916 N N . GLU A 1 110 ? 6.515 -2.805 16.651 1.00 68.19 110 GLU A N 1
ATOM 917 C CA . GLU A 1 110 ? 7.787 -2.565 15.954 1.00 68.19 110 GLU A CA 1
ATOM 918 C C . GLU A 1 110 ? 8.066 -1.077 15.649 1.00 68.19 110 GLU A C 1
ATOM 920 O O . GLU A 1 110 ? 9.212 -0.690 15.373 1.00 68.19 110 GLU A O 1
ATOM 925 N N . LEU A 1 111 ? 7.019 -0.251 15.705 1.00 70.00 111 LEU A N 1
ATOM 926 C CA . LEU A 1 111 ? 6.943 1.149 15.283 1.00 70.00 111 LEU A CA 1
ATOM 927 C C . LEU A 1 111 ? 6.358 2.068 16.367 1.00 70.00 111 LEU A C 1
ATOM 929 O O . LEU A 1 111 ? 5.975 3.190 16.052 1.00 70.00 111 LEU A O 1
ATOM 933 N N . ILE A 1 112 ? 6.315 1.618 17.628 1.00 71.12 112 ILE A N 1
ATOM 934 C CA . ILE A 1 112 ? 5.829 2.413 18.775 1.00 71.12 112 ILE A CA 1
ATOM 935 C C . ILE A 1 112 ? 6.514 3.783 18.821 1.00 71.12 112 ILE A C 1
ATOM 937 O O . ILE A 1 112 ? 5.888 4.795 19.136 1.00 71.12 112 ILE A O 1
ATOM 941 N N . ASP A 1 113 ? 7.801 3.816 18.479 1.00 77.12 113 ASP A N 1
ATOM 942 C CA . ASP A 1 113 ? 8.562 5.049 18.406 1.00 77.12 113 ASP A CA 1
ATOM 943 C C . ASP A 1 113 ? 8.162 5.872 17.166 1.00 77.12 113 ASP A C 1
ATOM 945 O O . ASP A 1 113 ? 8.517 5.553 16.021 1.00 77.12 113 ASP A O 1
ATOM 949 N N . LYS A 1 114 ? 7.433 6.969 17.413 1.00 74.38 114 LYS A N 1
ATOM 950 C CA . LYS A 1 114 ? 7.006 7.940 16.394 1.00 74.38 114 LYS A CA 1
ATOM 951 C C . LYS A 1 114 ? 8.193 8.472 15.580 1.00 74.38 114 LYS A C 1
ATOM 953 O O . LYS A 1 114 ? 8.045 8.712 14.377 1.00 74.38 114 LYS A O 1
ATOM 958 N N . ASP A 1 115 ? 9.376 8.609 16.183 1.00 79.19 115 ASP A N 1
ATOM 959 C CA . ASP A 1 115 ? 10.569 9.079 15.477 1.00 79.19 115 ASP A CA 1
ATOM 960 C C . ASP A 1 115 ? 11.114 8.018 14.523 1.00 79.19 115 ASP A C 1
ATOM 962 O O . ASP A 1 115 ? 11.493 8.331 13.389 1.00 79.19 115 ASP A O 1
ATOM 966 N N . LYS A 1 116 ? 11.088 6.745 14.930 1.00 80.50 116 LYS A N 1
ATOM 967 C CA . LYS A 1 116 ? 11.451 5.613 14.068 1.00 80.50 116 LYS A CA 1
ATOM 968 C C . LYS A 1 116 ? 10.502 5.500 12.875 1.00 80.50 116 LYS A C 1
ATOM 970 O O . LYS A 1 116 ? 10.968 5.337 11.746 1.00 80.50 116 LYS A O 1
ATOM 975 N N . PHE A 1 117 ? 9.198 5.665 13.098 1.00 80.81 117 PHE A N 1
ATOM 976 C CA . PHE A 1 117 ? 8.193 5.687 12.033 1.00 80.81 117 PHE A CA 1
ATOM 977 C C . PHE A 1 117 ? 8.451 6.819 11.025 1.00 80.81 117 PHE A C 1
ATOM 979 O O . PHE A 1 117 ? 8.512 6.592 9.814 1.00 80.81 117 PHE A O 1
ATOM 986 N N . ARG A 1 118 ? 8.713 8.037 11.519 1.00 82.50 118 ARG A N 1
ATOM 987 C CA . ARG A 1 118 ? 9.033 9.199 10.677 1.00 82.50 118 ARG A CA 1
ATOM 988 C C . ARG A 1 118 ? 10.327 9.006 9.884 1.00 82.50 118 ARG A C 1
ATOM 990 O O . ARG A 1 118 ? 10.396 9.409 8.722 1.00 82.50 118 ARG A O 1
ATOM 997 N N . ARG A 1 119 ? 11.352 8.392 10.483 1.00 86.00 119 ARG A N 1
ATOM 998 C CA . ARG A 1 119 ? 12.606 8.049 9.792 1.00 86.00 119 ARG A CA 1
ATOM 999 C C . ARG A 1 119 ? 12.367 7.034 8.677 1.00 86.00 119 ARG A C 1
ATOM 1001 O O . ARG A 1 119 ? 12.857 7.250 7.575 1.00 86.00 119 ARG A O 1
ATOM 1008 N N . LEU A 1 120 ? 11.589 5.981 8.923 1.00 84.88 120 LEU A N 1
ATOM 1009 C CA . LEU A 1 120 ? 11.271 4.965 7.914 1.00 84.88 120 LEU A CA 1
ATOM 1010 C C . LEU A 1 120 ? 10.504 5.539 6.718 1.00 84.88 120 LEU A C 1
ATOM 1012 O O . LEU A 1 120 ? 10.878 5.262 5.581 1.00 84.88 120 LEU A O 1
ATOM 1016 N N . SER A 1 121 ? 9.509 6.401 6.949 1.00 85.00 121 SER A N 1
ATOM 1017 C CA . SER A 1 121 ? 8.801 7.090 5.858 1.00 85.00 121 SER A CA 1
ATOM 1018 C C . SER A 1 121 ? 9.758 7.944 5.011 1.00 85.00 121 SER A C 1
ATOM 1020 O O . SER A 1 121 ? 9.778 7.822 3.784 1.00 85.00 121 SER A O 1
ATOM 1022 N N . LYS A 1 122 ? 10.647 8.727 5.645 1.00 88.38 122 LYS A N 1
ATOM 1023 C CA . LYS A 1 122 ? 11.678 9.505 4.930 1.00 88.38 122 LYS A CA 1
ATOM 1024 C C . LYS A 1 122 ? 12.647 8.618 4.143 1.00 88.38 122 LYS A C 1
ATOM 1026 O O . LYS A 1 122 ? 12.996 8.956 3.016 1.00 88.38 122 LYS A O 1
ATOM 1031 N N . LEU A 1 123 ? 13.071 7.491 4.714 1.00 89.94 123 LEU A N 1
ATOM 1032 C CA . LEU A 1 123 ? 13.953 6.535 4.041 1.00 89.94 123 LEU A CA 1
ATOM 1033 C C . LEU A 1 123 ? 13.275 5.889 2.830 1.00 89.94 123 LEU A C 1
ATOM 1035 O O . LEU A 1 123 ? 13.917 5.744 1.794 1.00 89.94 123 LEU A O 1
ATOM 1039 N N . ASN A 1 124 ? 11.991 5.541 2.920 1.00 88.94 124 ASN A N 1
ATOM 1040 C CA . ASN A 1 124 ? 11.237 5.010 1.783 1.00 88.94 124 ASN A CA 1
ATOM 1041 C C . ASN A 1 124 ? 11.092 6.050 0.667 1.00 88.94 124 ASN A C 1
ATOM 1043 O O . ASN A 1 124 ? 11.262 5.714 -0.503 1.00 88.94 124 ASN A O 1
ATOM 1047 N N . LEU A 1 125 ? 10.871 7.319 1.018 1.00 90.12 125 LEU A N 1
ATOM 1048 C CA . LEU A 1 125 ? 10.830 8.413 0.049 1.00 90.12 125 LEU A CA 1
ATOM 1049 C C . LEU A 1 125 ? 12.200 8.646 -0.610 1.00 90.12 125 LEU A C 1
ATOM 1051 O O . LEU A 1 125 ? 12.278 8.829 -1.821 1.00 90.12 125 LEU A O 1
ATOM 1055 N N . LEU A 1 126 ? 13.293 8.567 0.152 1.00 93.94 126 LEU A N 1
ATOM 1056 C CA . LEU A 1 126 ? 14.651 8.636 -0.395 1.00 93.94 126 LEU A CA 1
ATOM 1057 C C . LEU A 1 126 ? 14.941 7.462 -1.347 1.00 93.94 126 LEU A C 1
ATOM 1059 O O . LEU A 1 126 ? 15.468 7.668 -2.437 1.00 93.94 126 LEU A O 1
ATOM 1063 N N . ARG A 1 127 ? 14.561 6.236 -0.965 1.00 92.81 127 ARG A N 1
ATOM 1064 C CA . ARG A 1 127 ? 14.688 5.039 -1.813 1.00 92.81 127 ARG A CA 1
ATOM 1065 C C . ARG A 1 127 ? 13.896 5.179 -3.107 1.00 92.81 127 ARG A C 1
ATOM 1067 O O . ARG A 1 127 ? 14.424 4.835 -4.160 1.00 92.81 127 ARG A O 1
ATOM 1074 N N . TYR A 1 128 ? 12.686 5.737 -3.038 1.00 93.69 128 TYR A N 1
ATOM 1075 C CA . TYR A 1 128 ? 11.896 6.088 -4.214 1.00 93.69 128 TYR A CA 1
ATOM 1076 C C . TYR A 1 128 ? 12.686 7.007 -5.156 1.00 93.69 128 TYR A C 1
ATOM 1078 O O . TYR A 1 128 ? 12.892 6.637 -6.310 1.00 93.69 128 TYR A O 1
ATOM 1086 N N . TRP A 1 129 ? 13.222 8.130 -4.664 1.00 94.38 129 TRP A N 1
ATOM 1087 C CA . TRP A 1 129 ? 14.016 9.054 -5.487 1.00 94.38 129 TRP A CA 1
ATOM 1088 C C . TRP A 1 129 ? 15.227 8.384 -6.135 1.00 94.38 129 TRP A C 1
ATOM 1090 O O . TRP A 1 129 ? 15.443 8.544 -7.335 1.00 94.38 129 TRP A O 1
ATOM 1100 N N . ILE A 1 130 ? 15.980 7.593 -5.368 1.00 94.62 130 ILE A N 1
ATOM 1101 C CA . ILE A 1 130 ? 17.146 6.860 -5.878 1.00 94.62 130 ILE A CA 1
ATOM 1102 C C . ILE A 1 130 ? 16.721 5.875 -6.975 1.00 94.62 130 ILE A C 1
ATOM 1104 O O . ILE A 1 130 ? 17.324 5.846 -8.044 1.00 94.62 130 ILE A O 1
ATOM 1108 N N . SER A 1 131 ? 15.662 5.096 -6.750 1.00 92.44 131 SER A N 1
ATOM 1109 C CA . SER A 1 131 ? 15.176 4.119 -7.733 1.00 92.44 131 SER A CA 1
ATOM 1110 C C . SER A 1 131 ? 14.613 4.767 -9.002 1.00 92.44 131 SER A C 1
ATOM 1112 O O . SER A 1 131 ? 14.898 4.295 -10.101 1.00 92.44 131 SER A O 1
ATOM 1114 N N . ALA A 1 132 ? 13.890 5.884 -8.878 1.00 92.56 132 ALA A N 1
ATOM 1115 C CA . ALA A 1 132 ? 13.387 6.651 -10.013 1.00 92.56 132 ALA A CA 1
ATOM 1116 C C . ALA A 1 132 ? 14.539 7.258 -10.829 1.00 92.56 132 ALA A C 1
ATOM 1118 O O . ALA A 1 132 ? 14.524 7.212 -12.058 1.00 92.56 132 ALA A O 1
ATOM 1119 N N . PHE A 1 133 ? 15.577 7.755 -10.152 1.00 94.00 133 PHE A N 1
ATOM 1120 C CA . PHE A 1 133 ? 16.783 8.254 -10.803 1.00 94.00 133 PHE A CA 1
ATOM 1121 C C . PHE A 1 133 ? 17.523 7.144 -11.563 1.00 94.00 133 PHE A C 1
ATOM 1123 O O . PHE A 1 133 ? 17.832 7.305 -12.743 1.00 94.00 133 PHE A O 1
ATOM 1130 N N . ILE A 1 134 ? 17.730 5.982 -10.933 1.00 92.62 134 ILE A N 1
ATOM 1131 C CA . ILE A 1 134 ? 18.339 4.806 -11.578 1.00 92.62 134 ILE A CA 1
ATOM 1132 C C . ILE A 1 134 ? 17.505 4.347 -12.780 1.00 92.62 134 ILE A C 1
ATOM 1134 O O . ILE A 1 134 ? 18.065 4.002 -13.813 1.00 92.62 134 ILE A O 1
ATOM 1138 N N . SER A 1 135 ? 16.175 4.389 -12.684 1.00 93.81 135 SER A N 1
ATOM 1139 C CA . SER A 1 135 ? 15.272 4.043 -13.787 1.00 93.81 135 SER A CA 1
ATOM 1140 C C . SER A 1 135 ? 15.419 4.967 -15.002 1.00 93.81 135 SER A C 1
ATOM 1142 O O . SER A 1 135 ? 15.207 4.527 -16.136 1.00 93.81 135 SER A O 1
ATOM 1144 N N . LEU A 1 136 ? 15.740 6.244 -14.778 1.00 93.38 136 LEU A N 1
ATOM 1145 C CA . LEU A 1 136 ? 15.898 7.258 -15.824 1.00 93.38 136 LEU A CA 1
ATOM 1146 C C . LEU A 1 136 ? 17.309 7.289 -16.416 1.00 93.38 136 LEU A C 1
ATOM 1148 O O . LEU A 1 136 ? 17.474 7.686 -17.570 1.00 93.38 136 LEU A O 1
ATOM 1152 N N . MET A 1 137 ? 18.318 6.838 -15.669 1.00 93.50 137 MET A N 1
ATOM 1153 C CA . MET A 1 137 ? 19.713 6.869 -16.107 1.00 93.50 137 MET A CA 1
ATOM 1154 C C . MET A 1 137 ? 19.931 6.192 -17.484 1.00 93.50 137 MET A C 1
ATOM 1156 O O . MET A 1 137 ? 20.523 6.833 -18.356 1.00 93.50 137 MET A O 1
ATOM 1160 N N . PRO A 1 138 ? 19.416 4.978 -17.772 1.00 91.88 138 PRO A N 1
ATOM 1161 C CA . PRO A 1 138 ? 19.584 4.348 -19.085 1.00 91.88 138 PRO A CA 1
ATOM 1162 C C . PRO A 1 138 ? 18.964 5.155 -20.232 1.00 91.88 138 PRO A C 1
ATOM 1164 O O . PRO A 1 138 ? 19.494 5.169 -21.342 1.00 91.88 138 PRO A O 1
ATOM 1167 N N . VAL A 1 139 ? 17.860 5.856 -19.963 1.00 92.81 139 VAL A N 1
ATOM 1168 C CA . VAL A 1 139 ? 17.173 6.700 -20.949 1.00 92.81 139 VAL A CA 1
ATOM 1169 C C . VAL A 1 139 ? 18.013 7.935 -21.268 1.00 92.81 139 VAL A C 1
ATOM 1171 O O . VAL A 1 139 ? 18.183 8.273 -22.440 1.00 92.81 139 VAL A O 1
ATOM 1174 N N . MET A 1 140 ? 18.602 8.568 -20.249 1.00 94.62 140 MET A N 1
ATOM 1175 C CA . MET A 1 140 ? 19.469 9.739 -20.424 1.00 94.62 140 MET A CA 1
ATOM 1176 C C . MET A 1 140 ? 20.721 9.427 -21.254 1.00 94.62 140 MET A C 1
ATOM 1178 O O . MET A 1 140 ? 21.111 10.227 -22.099 1.00 94.62 140 MET A O 1
ATOM 1182 N N . TYR A 1 141 ? 21.326 8.251 -21.062 1.00 93.81 141 TYR A N 1
ATOM 1183 C CA . TYR A 1 141 ? 22.505 7.816 -21.822 1.00 93.81 141 TYR A CA 1
ATOM 1184 C C . TYR A 1 141 ? 22.164 7.014 -23.084 1.00 93.81 141 TYR A C 1
ATOM 1186 O O . TYR A 1 141 ? 23.059 6.438 -23.711 1.00 93.81 141 TYR A O 1
ATOM 1194 N N . SER A 1 142 ? 20.892 6.996 -23.492 1.00 93.06 142 SER A N 1
ATOM 1195 C CA . SER A 1 142 ? 20.441 6.204 -24.635 1.00 93.06 142 SER A CA 1
ATOM 1196 C C . SER A 1 142 ? 21.182 6.502 -25.946 1.00 93.06 142 SER A C 1
ATOM 1198 O O . SER A 1 142 ? 21.543 5.528 -26.608 1.00 93.06 142 SER A O 1
ATOM 1200 N N . PRO A 1 143 ? 21.531 7.756 -26.320 1.00 92.50 143 PRO A N 1
ATOM 1201 C CA . PRO A 1 143 ? 22.223 8.001 -27.588 1.00 92.50 143 PRO A CA 1
ATOM 1202 C C . PRO A 1 143 ? 23.619 7.370 -27.619 1.00 92.50 143 PRO A C 1
ATOM 1204 O O . PRO A 1 143 ? 24.011 6.772 -28.618 1.00 92.50 143 PRO A O 1
ATOM 1207 N N . LYS A 1 144 ? 24.349 7.446 -26.498 1.00 93.94 144 LYS A N 1
ATOM 1208 C CA . LYS A 1 144 ? 25.691 6.868 -26.366 1.00 93.94 144 LYS A CA 1
ATOM 1209 C C . LYS A 1 144 ? 25.641 5.340 -26.360 1.00 93.94 144 LYS A C 1
ATOM 1211 O O . LYS A 1 144 ? 26.392 4.696 -27.086 1.00 93.94 144 LYS A O 1
ATOM 1216 N N . LEU A 1 145 ? 24.714 4.764 -25.593 1.00 91.81 145 LEU A N 1
ATOM 1217 C CA . LEU A 1 145 ? 24.534 3.314 -25.511 1.00 91.81 145 LEU A CA 1
ATOM 1218 C C . LEU A 1 145 ? 24.146 2.711 -26.868 1.00 91.81 145 LEU A C 1
ATOM 1220 O O . LEU A 1 145 ? 24.705 1.691 -27.264 1.00 91.81 145 LEU A O 1
ATOM 1224 N N . ILE A 1 146 ? 23.230 3.356 -27.598 1.00 93.88 146 ILE A N 1
ATOM 1225 C CA . ILE A 1 146 ? 22.820 2.925 -28.941 1.00 93.88 146 ILE A CA 1
ATOM 1226 C C . ILE A 1 146 ? 23.977 3.078 -29.936 1.00 93.88 146 ILE A C 1
ATOM 1228 O O . ILE A 1 146 ? 24.155 2.203 -30.779 1.00 93.88 146 ILE A O 1
ATOM 1232 N N . GLY A 1 147 ? 24.783 4.138 -29.824 1.00 93.88 147 GLY A N 1
ATOM 1233 C CA . GLY A 1 147 ? 25.958 4.338 -30.674 1.00 93.88 147 GLY A CA 1
ATOM 1234 C C . GLY A 1 147 ? 27.016 3.240 -30.522 1.00 93.88 147 GLY A C 1
ATOM 1235 O O . GLY A 1 147 ? 27.555 2.773 -31.519 1.00 93.88 147 GLY A O 1
ATOM 1236 N N . GLU A 1 148 ? 27.283 2.793 -29.293 1.00 94.25 148 GLU A N 1
ATOM 1237 C CA . GLU A 1 148 ? 28.330 1.798 -29.010 1.00 94.25 148 GLU A CA 1
ATOM 1238 C C . GLU A 1 148 ? 27.855 0.344 -29.180 1.00 94.25 148 GLU A C 1
ATOM 1240 O O . GLU A 1 148 ? 28.598 -0.499 -29.674 1.00 94.25 148 GLU A O 1
ATOM 1245 N N . HIS A 1 149 ? 26.620 0.034 -28.772 1.00 91.81 149 HIS A N 1
ATOM 1246 C CA . HIS A 1 149 ? 26.126 -1.349 -28.675 1.00 91.81 149 HIS A CA 1
ATOM 1247 C C . HIS A 1 149 ? 24.987 -1.653 -29.668 1.00 91.81 149 HIS A C 1
ATOM 1249 O O . HIS A 1 149 ? 24.523 -2.793 -29.773 1.00 91.81 149 HIS A O 1
ATOM 1255 N N . GLY A 1 150 ? 24.515 -0.660 -30.425 1.00 92.38 150 GLY A N 1
ATOM 1256 C CA . GLY A 1 150 ? 23.456 -0.826 -31.416 1.00 92.38 150 GLY A CA 1
ATOM 1257 C C . GLY A 1 150 ? 22.112 -1.218 -30.793 1.00 92.38 150 GLY A C 1
ATOM 1258 O O . GLY A 1 150 ? 21.680 -0.683 -29.775 1.00 92.38 150 GLY A O 1
ATOM 1259 N N . ILE A 1 151 ? 21.415 -2.175 -31.413 1.00 90.00 151 ILE A N 1
ATOM 1260 C CA . ILE A 1 151 ? 20.049 -2.572 -31.019 1.00 90.00 151 ILE A CA 1
ATOM 1261 C C . ILE A 1 151 ? 20.013 -3.270 -29.647 1.00 90.00 151 ILE A C 1
ATOM 1263 O O . ILE A 1 151 ? 18.989 -3.211 -28.965 1.00 90.00 151 ILE A O 1
ATOM 1267 N N . SER A 1 152 ? 21.103 -3.914 -29.215 1.00 90.50 152 SER A N 1
ATOM 1268 C CA . SER A 1 152 ? 21.149 -4.588 -27.908 1.00 90.50 152 SER A CA 1
ATOM 1269 C C . SER A 1 152 ? 21.018 -3.594 -26.745 1.00 90.50 152 SER A C 1
ATOM 1271 O O . SER A 1 152 ? 20.387 -3.921 -25.741 1.00 90.50 152 SER A O 1
ATOM 1273 N N . ALA A 1 153 ? 21.486 -2.352 -26.921 1.00 91.50 153 ALA A N 1
ATOM 1274 C CA . ALA A 1 153 ? 21.322 -1.269 -25.952 1.00 91.50 153 ALA A CA 1
ATOM 1275 C C . ALA A 1 153 ? 19.855 -0.983 -25.621 1.00 91.50 153 ALA A C 1
ATOM 1277 O O . ALA A 1 153 ? 19.524 -0.721 -24.468 1.00 91.50 153 ALA A O 1
ATOM 1278 N N . ILE A 1 154 ? 18.967 -1.063 -26.617 1.00 91.94 154 ILE A N 1
ATOM 1279 C CA . ILE A 1 154 ? 17.536 -0.771 -26.450 1.00 91.94 154 ILE A CA 1
ATOM 1280 C C . ILE A 1 154 ? 16.906 -1.756 -25.461 1.00 91.94 154 ILE A C 1
ATOM 1282 O O . ILE A 1 154 ? 16.120 -1.360 -24.603 1.00 91.94 154 ILE A O 1
ATOM 1286 N N . VAL A 1 155 ? 17.281 -3.036 -25.550 1.00 91.19 155 VAL A N 1
ATOM 1287 C CA . VAL A 1 155 ? 16.789 -4.076 -24.637 1.00 91.19 155 VAL A CA 1
ATOM 1288 C C . VAL A 1 155 ? 17.278 -3.804 -23.217 1.00 91.19 155 VAL A C 1
ATOM 1290 O O . VAL A 1 155 ? 16.480 -3.837 -22.284 1.00 91.19 155 VAL A O 1
ATOM 1293 N N . THR A 1 156 ? 18.558 -3.467 -23.054 1.00 89.38 156 THR A N 1
ATOM 1294 C CA . THR A 1 156 ? 19.137 -3.120 -21.750 1.00 89.38 156 THR A CA 1
ATOM 1295 C C . THR A 1 156 ? 18.435 -1.912 -21.129 1.00 89.38 156 THR A C 1
ATOM 1297 O O . THR A 1 156 ? 18.035 -1.974 -19.970 1.00 89.38 156 THR A O 1
ATOM 1300 N N . ILE A 1 157 ? 18.209 -0.846 -21.902 1.00 92.94 157 ILE A N 1
ATOM 1301 C CA . ILE A 1 157 ? 17.494 0.354 -21.443 1.00 92.94 157 ILE A CA 1
ATOM 1302 C C . ILE A 1 157 ? 16.092 -0.015 -20.957 1.00 92.94 157 ILE A C 1
ATOM 1304 O O . ILE A 1 157 ? 15.719 0.342 -19.843 1.00 92.94 157 ILE A O 1
ATOM 1308 N N . LEU A 1 158 ? 15.339 -0.786 -21.747 1.00 92.75 158 LEU A N 1
ATOM 1309 C CA . LEU A 1 158 ? 13.987 -1.204 -21.379 1.00 92.75 158 LEU A CA 1
ATOM 1310 C C . LEU A 1 158 ? 13.964 -2.035 -20.093 1.00 92.75 158 LEU A C 1
ATOM 1312 O O . LEU A 1 158 ? 13.158 -1.753 -19.211 1.00 92.75 158 LEU A O 1
ATOM 1316 N N . VAL A 1 159 ? 14.845 -3.029 -19.959 1.00 91.38 159 VAL A N 1
ATOM 1317 C CA . VAL A 1 159 ? 14.880 -3.899 -18.772 1.00 91.38 159 VAL A CA 1
ATOM 1318 C C . VAL A 1 159 ? 15.196 -3.092 -17.513 1.00 91.38 159 VAL A C 1
ATOM 1320 O O . VAL A 1 159 ? 14.473 -3.201 -16.523 1.00 91.38 159 VAL A O 1
ATOM 1323 N N . TRP A 1 160 ? 16.228 -2.247 -17.554 1.00 91.06 160 TRP A N 1
ATOM 1324 C CA . TRP A 1 160 ? 16.629 -1.444 -16.398 1.00 91.06 160 TRP A CA 1
ATOM 1325 C C . TRP A 1 160 ? 15.595 -0.379 -16.031 1.00 91.06 160 TRP A C 1
ATOM 1327 O O . TRP A 1 160 ? 15.312 -0.195 -14.847 1.00 91.06 160 TRP A O 1
ATOM 1337 N N . SER A 1 161 ? 14.980 0.278 -17.016 1.00 92.69 161 SER A N 1
ATOM 1338 C CA . SER A 1 161 ? 13.927 1.262 -16.759 1.00 92.69 161 SER A CA 1
ATOM 1339 C C . SER A 1 161 ? 12.651 0.616 -16.218 1.00 92.69 161 SER A C 1
ATOM 1341 O O . SER A 1 161 ? 12.078 1.116 -15.256 1.00 92.69 161 SER A O 1
ATOM 1343 N N . VAL A 1 162 ? 12.212 -0.525 -16.758 1.00 92.38 162 VAL A N 1
ATOM 1344 C CA . VAL A 1 162 ? 11.022 -1.221 -16.235 1.00 92.38 162 VAL A CA 1
ATOM 1345 C C . VAL A 1 162 ? 11.269 -1.727 -14.814 1.00 92.38 162 VAL A C 1
ATOM 1347 O O . VAL A 1 162 ? 10.421 -1.544 -13.941 1.00 92.38 162 VAL A O 1
ATOM 1350 N N . PHE A 1 163 ? 12.438 -2.317 -14.553 1.00 91.81 163 PHE A N 1
ATOM 1351 C CA . PHE A 1 163 ? 12.788 -2.811 -13.224 1.00 91.81 163 PHE A CA 1
ATOM 1352 C C . PHE A 1 163 ? 12.925 -1.677 -12.197 1.00 91.81 163 PHE A C 1
ATOM 1354 O O . PHE A 1 163 ? 12.373 -1.766 -11.098 1.00 91.81 163 PHE A O 1
ATOM 1361 N N . GLY A 1 164 ? 13.602 -0.584 -12.561 1.00 92.12 164 GLY A N 1
ATOM 1362 C CA . GLY A 1 164 ? 13.755 0.590 -11.702 1.00 92.12 164 GLY A CA 1
ATOM 1363 C C . GLY A 1 164 ? 12.414 1.243 -11.364 1.00 92.12 164 GLY A C 1
ATOM 1364 O O . GLY A 1 164 ? 12.156 1.554 -10.201 1.00 92.12 164 GLY A O 1
ATOM 1365 N N . LEU A 1 165 ? 11.523 1.373 -12.350 1.00 93.31 165 LEU A N 1
ATOM 1366 C CA . LEU A 1 165 ? 10.181 1.916 -12.153 1.00 93.31 165 LEU A CA 1
ATOM 1367 C C . LEU A 1 165 ? 9.317 1.006 -11.274 1.00 93.31 165 LEU A C 1
ATOM 1369 O O . LEU A 1 165 ? 8.597 1.497 -10.406 1.00 93.31 165 LEU A O 1
ATOM 1373 N N . TRP A 1 166 ? 9.415 -0.315 -11.439 1.00 93.75 166 TRP A N 1
ATOM 1374 C CA . TRP A 1 166 ? 8.717 -1.272 -10.579 1.00 93.75 166 TRP A CA 1
ATOM 1375 C C . TRP A 1 166 ? 9.162 -1.170 -9.108 1.00 93.75 166 TRP A C 1
ATOM 1377 O O . TRP A 1 166 ? 8.319 -1.148 -8.203 1.00 93.75 166 TRP A O 1
ATOM 1387 N N . LEU A 1 167 ? 10.468 -1.025 -8.856 1.00 93.38 167 LEU A N 1
ATOM 1388 C CA . LEU A 1 167 ? 10.997 -0.775 -7.510 1.00 93.38 167 LEU A CA 1
ATOM 1389 C C . LEU A 1 167 ? 10.530 0.574 -6.950 1.00 93.38 167 LEU A C 1
ATOM 1391 O O . LEU A 1 167 ? 10.089 0.635 -5.801 1.00 93.38 167 LEU A O 1
ATOM 1395 N N . ALA A 1 168 ? 10.566 1.635 -7.759 1.00 92.56 168 ALA A N 1
ATOM 1396 C CA . ALA A 1 168 ? 10.095 2.958 -7.358 1.00 92.56 168 ALA A CA 1
ATOM 1397 C C . ALA A 1 168 ? 8.620 2.923 -6.943 1.00 92.56 168 ALA A C 1
ATOM 1399 O O . ALA A 1 168 ? 8.268 3.379 -5.854 1.00 92.56 168 ALA A O 1
ATOM 1400 N N . MET A 1 169 ? 7.767 2.297 -7.756 1.00 92.62 169 MET A N 1
ATOM 1401 C CA . MET A 1 169 ? 6.352 2.106 -7.438 1.00 92.62 169 MET A CA 1
ATOM 1402 C C . MET A 1 169 ? 6.154 1.316 -6.142 1.00 92.62 169 MET A C 1
ATOM 1404 O O . MET A 1 169 ? 5.290 1.666 -5.341 1.00 92.62 169 MET A O 1
ATOM 1408 N N . SER A 1 170 ? 6.978 0.297 -5.895 1.00 90.31 170 SER A N 1
ATOM 1409 C CA . SER A 1 170 ? 6.914 -0.494 -4.662 1.00 90.31 170 SER A CA 1
ATOM 1410 C C . SER A 1 170 ? 7.235 0.345 -3.418 1.00 90.31 170 SER A C 1
ATOM 1412 O O . SER A 1 170 ? 6.509 0.274 -2.425 1.00 90.31 170 SER A O 1
ATOM 1414 N N . PHE A 1 171 ? 8.271 1.192 -3.466 1.00 91.19 171 PHE A N 1
ATOM 1415 C CA . PHE A 1 171 ? 8.608 2.092 -2.355 1.00 91.19 171 PHE A CA 1
ATOM 1416 C C . PHE A 1 171 ? 7.561 3.187 -2.138 1.00 91.19 171 PHE A C 1
ATOM 1418 O O . PHE A 1 171 ? 7.248 3.519 -0.992 1.00 91.19 171 PHE A O 1
ATOM 1425 N N . LEU A 1 172 ? 6.997 3.721 -3.223 1.00 90.94 172 LEU A N 1
ATOM 1426 C CA . LEU A 1 172 ? 5.925 4.709 -3.161 1.00 90.94 172 LEU A CA 1
ATOM 1427 C C . LEU A 1 172 ? 4.671 4.123 -2.500 1.00 90.94 172 LEU A C 1
ATOM 1429 O O . LEU A 1 172 ? 4.095 4.744 -1.609 1.00 90.94 172 LEU A O 1
ATOM 1433 N N . TRP A 1 173 ? 4.291 2.904 -2.889 1.00 89.62 173 TRP A N 1
ATOM 1434 C CA . TRP A 1 173 ? 3.147 2.197 -2.318 1.00 89.62 173 TRP A CA 1
ATOM 1435 C C . TRP A 1 173 ? 3.323 1.940 -0.819 1.00 89.62 173 TRP A C 1
ATOM 1437 O O . TRP A 1 173 ? 2.381 2.084 -0.041 1.00 89.62 173 TRP A O 1
ATOM 1447 N N . GLU A 1 174 ? 4.534 1.588 -0.387 1.00 88.50 174 GLU A N 1
ATOM 1448 C CA . GLU A 1 174 ? 4.809 1.368 1.031 1.00 88.50 174 GLU A CA 1
ATOM 1449 C C . GLU A 1 174 ? 4.737 2.665 1.846 1.00 88.50 174 GLU A C 1
ATOM 1451 O O . GLU A 1 174 ? 4.222 2.662 2.962 1.00 88.50 174 GLU A O 1
ATOM 1456 N N . ASN A 1 175 ? 5.174 3.789 1.272 1.00 89.00 175 ASN A N 1
ATOM 1457 C CA . ASN A 1 175 ? 5.015 5.098 1.900 1.00 89.00 175 ASN A CA 1
ATOM 1458 C C . ASN A 1 175 ? 3.535 5.507 1.998 1.00 89.00 175 ASN A C 1
ATOM 1460 O O . ASN A 1 175 ? 3.099 5.985 3.042 1.00 89.00 175 ASN A O 1
ATOM 1464 N N . TYR A 1 176 ? 2.740 5.238 0.958 1.00 88.44 176 TYR A N 1
ATOM 1465 C CA . TYR A 1 176 ? 1.302 5.510 0.966 1.00 88.44 176 TYR A CA 1
ATOM 1466 C C . TYR A 1 176 ? 0.579 4.777 2.108 1.00 88.44 176 TYR A C 1
ATOM 1468 O O . TYR A 1 176 ? -0.180 5.390 2.853 1.00 88.44 176 TYR A O 1
ATOM 1476 N N . LYS A 1 177 ? 0.893 3.493 2.341 1.00 88.06 177 LYS A N 1
ATOM 1477 C CA . LYS A 1 177 ? 0.338 2.735 3.482 1.00 88.06 177 LYS A CA 1
ATOM 1478 C C . LYS A 1 177 ? 0.692 3.344 4.842 1.00 88.06 177 LYS A C 1
ATOM 1480 O O . LYS A 1 177 ? -0.116 3.284 5.767 1.00 88.06 177 LYS A O 1
ATOM 1485 N N . MET A 1 178 ? 1.905 3.882 4.984 1.00 86.62 178 MET A N 1
ATOM 1486 C CA . MET A 1 178 ? 2.326 4.566 6.211 1.00 86.62 178 MET A CA 1
ATOM 1487 C C . MET A 1 178 ? 1.555 5.878 6.402 1.00 86.62 178 MET A C 1
ATOM 1489 O O . MET A 1 178 ? 1.151 6.208 7.516 1.00 86.62 178 MET A O 1
ATOM 1493 N N . GLU A 1 179 ? 1.314 6.622 5.325 1.00 87.25 179 GLU A N 1
ATOM 1494 C CA . GLU A 1 179 ? 0.519 7.848 5.377 1.00 87.25 179 GLU A CA 1
ATOM 1495 C C . GLU A 1 179 ? -0.949 7.563 5.729 1.00 87.25 179 GLU A C 1
ATOM 1497 O O . GLU A 1 179 ? -1.526 8.258 6.566 1.00 87.25 179 GLU A O 1
ATOM 1502 N N . ASP A 1 180 ? -1.529 6.497 5.178 1.00 87.12 180 ASP A N 1
ATOM 1503 C CA . ASP A 1 180 ? -2.867 6.027 5.548 1.00 87.12 180 ASP A CA 1
ATOM 1504 C C . ASP A 1 180 ? -2.950 5.680 7.039 1.00 87.12 180 ASP A C 1
ATOM 1506 O O . ASP A 1 180 ? -3.896 6.087 7.714 1.00 87.12 180 ASP A O 1
ATOM 1510 N N . ALA A 1 181 ? -1.927 5.007 7.583 1.00 86.81 181 ALA A N 1
ATOM 1511 C CA . ALA A 1 181 ? -1.850 4.703 9.013 1.00 86.81 181 ALA A CA 1
ATOM 1512 C C . ALA A 1 181 ? -1.891 5.981 9.866 1.00 86.81 181 ALA A C 1
ATOM 1514 O O . ALA A 1 181 ? -2.599 6.056 10.872 1.00 86.81 181 ALA A O 1
ATOM 1515 N N . LYS A 1 182 ? -1.159 7.015 9.434 1.00 87.56 182 LYS A N 1
ATOM 1516 C CA . LYS A 1 182 ? -1.129 8.322 10.097 1.00 87.56 182 LYS A CA 1
ATOM 1517 C C . LYS A 1 182 ? -2.500 8.998 10.066 1.00 87.56 182 LYS A C 1
ATOM 1519 O O . LYS A 1 182 ? -2.937 9.504 11.095 1.00 87.56 182 LYS A O 1
ATOM 1524 N N . LYS A 1 183 ? -3.199 8.955 8.927 1.00 87.38 183 LYS A N 1
ATOM 1525 C CA . LYS A 1 183 ? -4.549 9.524 8.776 1.00 87.38 183 LYS A CA 1
ATOM 1526 C C . LYS A 1 183 ? -5.562 8.870 9.715 1.00 87.38 183 LYS A C 1
ATOM 1528 O O . LYS A 1 183 ? -6.409 9.574 10.257 1.00 87.38 183 LYS A O 1
ATOM 1533 N N . VAL A 1 184 ? -5.466 7.556 9.943 1.00 86.50 184 VAL A N 1
ATOM 1534 C CA . VAL A 1 184 ? -6.321 6.867 10.927 1.00 86.50 184 VAL A CA 1
ATOM 1535 C C . VAL A 1 184 ? -6.077 7.426 12.329 1.00 86.50 184 VAL A C 1
ATOM 1537 O O . VAL A 1 184 ? -7.036 7.794 13.002 1.00 86.50 184 VAL A O 1
ATOM 1540 N N . ILE A 1 185 ? -4.815 7.556 12.750 1.00 86.44 185 ILE A N 1
ATOM 1541 C CA . ILE A 1 185 ? -4.462 8.097 14.075 1.00 86.44 185 ILE A CA 1
ATOM 1542 C C . ILE A 1 185 ? -4.928 9.557 14.216 1.00 86.44 185 ILE A C 1
ATOM 1544 O O . ILE A 1 185 ? -5.539 9.914 15.220 1.00 86.44 185 ILE A O 1
ATOM 1548 N N . GLU A 1 186 ? -4.717 10.393 13.197 1.00 85.69 186 GLU A N 1
ATOM 1549 C CA . GLU A 1 186 ? -5.161 11.795 13.194 1.00 85.69 186 GLU A CA 1
ATOM 1550 C C . GLU A 1 186 ? -6.690 11.921 13.309 1.00 85.69 186 GLU A C 1
ATOM 1552 O O . GLU A 1 186 ? -7.190 12.777 14.039 1.00 85.69 186 GLU A O 1
ATOM 1557 N N . GLN A 1 187 ? -7.454 11.043 12.648 1.00 82.81 187 GLN A N 1
ATOM 1558 C CA . GLN A 1 187 ? -8.913 11.013 12.789 1.00 82.81 187 GLN A CA 1
ATOM 1559 C C . GLN A 1 187 ? -9.360 10.642 14.206 1.00 82.81 187 GLN A C 1
ATOM 1561 O O . GLN A 1 187 ? -10.352 11.185 14.695 1.00 82.81 187 GLN A O 1
ATOM 1566 N N . GLN A 1 188 ? -8.630 9.755 14.884 1.00 84.25 188 GLN A N 1
ATOM 1567 C CA . GLN A 1 188 ? -8.905 9.423 16.282 1.00 84.25 188 GLN A CA 1
ATOM 1568 C C . GLN A 1 188 ? -8.610 10.596 17.211 1.00 84.25 188 GLN A C 1
ATOM 1570 O O . GLN A 1 188 ? -9.430 10.900 18.073 1.00 84.25 188 GLN A O 1
ATOM 1575 N N . GLU A 1 189 ? -7.473 11.271 17.029 1.00 84.00 189 GLU A N 1
ATOM 1576 C CA . GLU A 1 189 ? -7.099 12.449 17.819 1.00 84.00 189 GLU A CA 1
ATOM 1577 C C . GLU A 1 189 ? -8.103 13.595 17.624 1.00 84.00 189 GLU A C 1
ATOM 1579 O O . GLU A 1 189 ? -8.524 14.221 18.598 1.00 84.00 189 GLU A O 1
ATOM 1584 N N . PHE A 1 190 ? -8.565 13.821 16.389 1.00 82.38 190 PHE A N 1
ATOM 1585 C CA . PHE A 1 190 ? -9.607 14.804 16.092 1.00 82.38 190 PHE A CA 1
ATOM 1586 C C . PHE A 1 190 ? -10.911 14.507 16.844 1.00 82.38 190 PHE A C 1
ATOM 1588 O O . PHE A 1 190 ? -11.514 15.407 17.434 1.00 82.38 190 PHE A O 1
ATOM 1595 N N . LEU A 1 191 ? -11.338 13.242 16.864 1.00 75.94 191 LEU A N 1
ATOM 1596 C CA . LEU A 1 191 ? -12.542 12.833 17.582 1.00 75.94 191 LEU A CA 1
ATOM 1597 C C . LEU A 1 191 ? -12.363 12.906 19.093 1.00 75.94 191 LEU A C 1
ATOM 1599 O O . LEU A 1 191 ? -13.262 13.411 19.756 1.00 75.94 191 LEU A O 1
ATOM 1603 N N . ALA A 1 192 ? -11.211 12.490 19.621 1.00 78.62 192 ALA A N 1
ATOM 1604 C CA . ALA A 1 192 ? -10.891 12.604 21.040 1.00 78.62 192 ALA A CA 1
ATOM 1605 C C . ALA A 1 192 ? -10.925 14.067 21.505 1.00 78.62 192 ALA A C 1
ATOM 1607 O O . ALA A 1 192 ? -11.468 14.358 22.569 1.00 78.62 192 ALA A O 1
ATOM 1608 N N . ASN A 1 193 ? -10.414 14.995 20.690 1.00 81.56 193 ASN A N 1
ATOM 1609 C CA . ASN A 1 193 ? -10.445 16.427 20.978 1.00 81.56 193 ASN A CA 1
ATOM 1610 C C . ASN A 1 193 ? -11.876 16.995 20.903 1.00 81.56 193 ASN A C 1
ATOM 1612 O O . ASN A 1 193 ? -12.301 17.750 21.775 1.00 81.56 193 ASN A O 1
ATOM 1616 N N . LYS A 1 194 ? -12.673 16.557 19.917 1.00 76.88 194 LYS A N 1
ATOM 1617 C CA . LYS A 1 194 ? -14.091 16.935 19.790 1.00 76.88 194 LYS A CA 1
ATOM 1618 C C . LYS A 1 194 ? -14.952 16.387 20.937 1.00 76.88 194 LYS A C 1
ATOM 1620 O O . LYS A 1 194 ? -15.830 17.092 21.427 1.00 76.88 194 LYS A O 1
ATOM 1625 N N . SER A 1 195 ? -14.697 15.158 21.391 1.00 66.69 195 SER A N 1
ATOM 1626 C CA . SER A 1 195 ? -15.375 14.543 22.540 1.00 66.69 195 SER A CA 1
ATOM 1627 C C . SER A 1 195 ? -14.833 15.027 23.884 1.00 66.69 195 SER A C 1
ATOM 1629 O O . SER A 1 195 ? -15.555 15.003 24.869 1.00 66.69 195 SER A O 1
ATOM 1631 N N . GLY A 1 196 ? -13.593 15.520 23.948 1.00 56.41 196 GLY A N 1
ATOM 1632 C CA . GLY A 1 196 ? -13.008 16.134 25.145 1.00 56.41 196 GLY A CA 1
ATOM 1633 C C . GLY A 1 196 ? -13.737 17.405 25.602 1.00 56.41 196 GLY A C 1
ATOM 1634 O O . GLY A 1 196 ? -13.641 17.772 26.769 1.00 56.41 196 GLY A O 1
ATOM 1635 N N . GLY A 1 197 ? -14.535 18.024 24.720 1.00 51.38 197 GLY A N 1
ATOM 1636 C CA . GLY A 1 197 ? -15.496 19.080 25.061 1.00 51.38 197 GLY A CA 1
ATOM 1637 C C . GLY A 1 197 ? -16.820 18.582 25.667 1.00 51.38 197 GLY A C 1
ATOM 1638 O O . GLY A 1 197 ? -17.565 19.374 26.235 1.00 51.38 197 GLY A O 1
ATOM 1639 N N . HIS A 1 198 ? -17.110 17.278 25.608 1.00 44.53 198 HIS A N 1
ATOM 1640 C CA . HIS A 1 198 ? -18.298 16.650 26.191 1.00 44.53 198 HIS A CA 1
ATOM 1641 C C . HIS A 1 198 ? -17.921 15.361 26.945 1.00 44.53 198 HIS A C 1
ATOM 1643 O O . HIS A 1 198 ? -17.882 14.269 26.390 1.00 44.53 198 HIS A O 1
ATOM 1649 N N . ARG A 1 199 ? -17.637 15.542 28.242 1.00 46.31 199 ARG A N 1
ATOM 1650 C CA . ARG A 1 199 ? -17.478 14.548 29.323 1.00 46.31 199 ARG A CA 1
ATOM 1651 C C . ARG A 1 199 ? -17.848 13.082 29.022 1.00 46.31 199 ARG A C 1
ATOM 1653 O O . ARG A 1 199 ? -18.987 12.767 28.698 1.00 46.31 199 ARG A O 1
ATOM 1660 N N . SER A 1 200 ? -16.884 12.215 29.354 1.00 46.56 200 SER A N 1
ATOM 1661 C CA . SER A 1 200 ? -17.020 10.908 30.024 1.00 46.56 200 SER A CA 1
ATOM 1662 C C . SER A 1 200 ? -18.309 10.121 29.763 1.00 46.56 200 SER A C 1
ATOM 1664 O O . SER A 1 200 ? -19.306 10.303 30.465 1.00 46.56 200 SER A O 1
ATOM 1666 N N . LEU A 1 201 ? -18.244 9.144 28.856 1.00 43.78 201 LEU A N 1
ATOM 1667 C CA . LEU A 1 201 ? -19.224 8.062 28.819 1.00 43.78 201 LEU A CA 1
ATOM 1668 C C . LEU A 1 201 ? -18.571 6.734 29.199 1.00 43.78 201 LEU A C 1
ATOM 1670 O O . LEU A 1 201 ? -17.676 6.211 28.539 1.00 43.78 201 LEU A O 1
ATOM 1674 N N . ASN A 1 202 ? -19.057 6.266 30.340 1.00 41.78 202 ASN A N 1
ATOM 1675 C CA . ASN A 1 202 ? -18.785 5.034 31.049 1.00 41.78 202 ASN A CA 1
ATOM 1676 C C . ASN A 1 202 ? -18.949 3.820 30.113 1.00 41.78 202 ASN A C 1
ATOM 1678 O O . ASN A 1 202 ? -20.050 3.548 29.639 1.00 41.78 202 ASN A O 1
ATOM 1682 N N . THR A 1 203 ? -17.867 3.093 29.833 1.00 42.56 203 THR A N 1
ATOM 1683 C CA . THR A 1 203 ? -17.908 1.823 29.089 1.00 42.56 203 THR A CA 1
ATOM 1684 C C . THR A 1 203 ? -17.875 0.657 30.071 1.00 42.56 203 THR A C 1
ATOM 1686 O O . THR A 1 203 ? -16.898 -0.073 30.177 1.00 42.56 203 THR A O 1
ATOM 1689 N N . ASN A 1 204 ? -18.984 0.460 30.787 1.00 38.91 204 ASN A N 1
ATOM 1690 C CA . ASN A 1 204 ? -19.252 -0.817 31.443 1.00 38.91 204 ASN A CA 1
ATOM 1691 C C . ASN A 1 204 ? -19.724 -1.823 30.384 1.00 38.91 204 ASN A C 1
ATOM 1693 O O . ASN A 1 204 ? -20.920 -2.025 30.191 1.00 38.91 204 ASN A O 1
ATOM 1697 N N . CYS A 1 205 ? -18.780 -2.474 29.705 1.00 43.94 205 CYS A N 1
ATOM 1698 C CA . CYS A 1 205 ? -19.029 -3.811 29.172 1.00 43.94 205 CYS A CA 1
ATOM 1699 C C . CYS A 1 205 ? -18.916 -4.783 30.349 1.00 43.94 205 CYS A C 1
ATOM 1701 O O . CYS A 1 205 ? -17.838 -5.285 30.654 1.00 43.94 205 CYS A O 1
ATOM 1703 N N . SER A 1 206 ? -20.029 -4.977 31.056 1.00 44.09 206 SER A N 1
ATOM 1704 C CA . SER A 1 206 ? -20.132 -5.990 32.100 1.00 44.09 206 SER A CA 1
ATOM 1705 C C . SER A 1 206 ? -20.060 -7.371 31.451 1.00 44.09 206 SER A C 1
ATOM 1707 O O . SER A 1 206 ? -20.880 -7.727 30.605 1.00 44.09 206 SER A O 1
ATOM 1709 N N . SER A 1 207 ? -19.031 -8.123 31.824 1.00 46.00 207 SER A N 1
ATOM 1710 C CA . SER A 1 207 ? -18.891 -9.546 31.559 1.00 46.00 207 SER A CA 1
ATOM 1711 C C . SER A 1 207 ? -19.944 -10.309 32.361 1.00 46.00 207 SER A C 1
ATOM 1713 O O . SER A 1 207 ? -19.727 -10.618 33.532 1.00 46.00 207 SER A O 1
ATOM 1715 N N . HIS A 1 208 ? -21.076 -10.614 31.738 1.00 40.94 208 HIS A N 1
ATOM 1716 C CA . HIS A 1 208 ? -21.922 -11.708 32.193 1.00 40.94 208 HIS A CA 1
ATOM 1717 C C . HIS A 1 208 ? -21.407 -13.004 31.561 1.00 40.94 208 HIS A C 1
ATOM 1719 O O . HIS A 1 208 ? -21.672 -13.288 30.393 1.00 40.94 208 HIS A O 1
ATOM 1725 N N . PHE A 1 209 ? -20.593 -13.714 32.343 1.00 48.41 209 PHE A N 1
ATOM 1726 C CA . PHE A 1 209 ? -20.530 -15.173 32.317 1.00 48.41 209 PHE A CA 1
ATOM 1727 C C . PHE A 1 209 ? -21.678 -15.728 33.161 1.00 48.41 209 PHE A C 1
ATOM 1729 O O . PHE A 1 209 ? -22.056 -15.044 34.144 1.00 48.41 209 PHE A O 1
#

pLDDT: mean 79.38, std 13.16, range [38.91, 94.62]